Protein AF-A0A6L9KCG0-F1 (afdb_monomer)

Radius of gyration: 32.71 Å; Cα contacts (8 Å, |Δi|>4): 207; chains: 1; bounding box: 98×51×60 Å

Nearest PDB structures (foldseek):
  7qhm-assembly1_J  TM=7.622E-01  e=9.070E+00  Corynebacterium glutamicum ATCC 13032

Structure (mmCIF, N/CA/C/O backbone):
data_AF-A0A6L9KCG0-F1
#
_entry.id   AF-A0A6L9KCG0-F1
#
loop_
_atom_site.group_PDB
_atom_site.id
_atom_site.type_symbol
_atom_site.label_atom_id
_atom_site.label_alt_id
_atom_site.label_comp_id
_atom_site.label_asym_id
_atom_site.label_entity_id
_atom_site.label_seq_id
_atom_site.pdbx_PDB_ins_code
_atom_site.Cartn_x
_atom_site.Cartn_y
_atom_site.Cartn_z
_atom_site.occupancy
_atom_site.B_iso_or_equiv
_atom_site.auth_seq_id
_atom_site.auth_comp_id
_atom_site.auth_asym_id
_atom_site.auth_atom_id
_atom_site.pdbx_PDB_model_num
ATOM 1 N N . MET A 1 1 ? 29.564 -33.691 20.341 1.00 43.25 1 MET A N 1
ATOM 2 C CA . MET A 1 1 ? 30.674 -33.565 19.373 1.00 43.25 1 MET A CA 1
ATOM 3 C C . MET A 1 1 ? 30.082 -33.085 18.058 1.00 43.25 1 MET A C 1
ATOM 5 O O . MET A 1 1 ? 29.322 -33.832 17.463 1.00 43.25 1 MET A O 1
ATOM 9 N N . LYS A 1 2 ? 30.310 -31.827 17.649 1.00 44.31 2 LYS A N 1
ATOM 10 C CA . LYS A 1 2 ? 29.902 -31.380 16.304 1.00 44.31 2 LYS A CA 1
ATOM 11 C C . LYS A 1 2 ? 30.727 -32.178 15.296 1.00 44.31 2 LYS A C 1
ATOM 13 O O . LYS A 1 2 ? 31.951 -32.176 15.416 1.00 44.31 2 LYS A O 1
ATOM 18 N N . ASN A 1 3 ? 30.071 -32.884 14.376 1.00 49.41 3 ASN A N 1
ATOM 19 C CA . ASN A 1 3 ? 30.729 -33.729 13.384 1.00 49.41 3 ASN A CA 1
ATOM 20 C C . ASN A 1 3 ? 31.721 -32.881 12.581 1.00 49.41 3 ASN A C 1
ATOM 22 O O . ASN A 1 3 ? 31.331 -32.072 11.745 1.00 49.41 3 ASN A O 1
ATOM 26 N N . ILE A 1 4 ? 33.015 -33.057 12.855 1.00 55.38 4 ILE A N 1
ATOM 27 C CA . ILE A 1 4 ? 34.123 -32.357 12.184 1.00 55.38 4 ILE A CA 1
ATOM 28 C C . ILE A 1 4 ? 33.986 -32.486 10.658 1.00 55.38 4 ILE A C 1
ATOM 30 O O . ILE A 1 4 ? 34.236 -31.534 9.927 1.00 55.38 4 ILE A O 1
ATOM 34 N N . ILE A 1 5 ? 33.463 -33.627 10.204 1.00 54.56 5 ILE A N 1
ATOM 35 C CA . ILE A 1 5 ? 33.172 -33.950 8.806 1.00 54.56 5 ILE A CA 1
ATOM 36 C C . ILE A 1 5 ? 32.196 -32.944 8.170 1.00 54.56 5 ILE A C 1
ATOM 38 O O . ILE A 1 5 ? 32.442 -32.483 7.058 1.00 54.56 5 ILE A O 1
ATOM 42 N N . GLU A 1 6 ? 31.133 -32.539 8.871 1.00 48.44 6 GLU A N 1
ATOM 43 C CA . GLU A 1 6 ? 30.161 -31.564 8.353 1.00 48.44 6 GLU A CA 1
ATOM 44 C C . GLU A 1 6 ? 30.786 -30.172 8.225 1.00 48.44 6 GLU A C 1
ATOM 46 O O . GLU A 1 6 ? 30.569 -29.485 7.229 1.00 48.44 6 GLU A O 1
ATOM 51 N N . ALA A 1 7 ? 31.625 -29.766 9.183 1.00 52.25 7 ALA A N 1
ATOM 52 C CA . ALA A 1 7 ? 32.311 -28.477 9.131 1.00 52.25 7 ALA A CA 1
ATOM 53 C C . ALA A 1 7 ? 33.328 -28.413 7.978 1.00 52.25 7 ALA A C 1
ATOM 55 O O . ALA A 1 7 ? 33.396 -27.405 7.269 1.00 52.25 7 ALA A O 1
ATOM 56 N N . THR A 1 8 ? 34.083 -29.492 7.751 1.00 55.69 8 THR A N 1
ATOM 57 C CA . THR A 1 8 ? 35.038 -29.584 6.639 1.00 55.69 8 THR A CA 1
ATOM 58 C C . THR A 1 8 ? 34.323 -29.634 5.290 1.00 55.69 8 THR A C 1
ATOM 60 O O . THR A 1 8 ? 34.742 -28.951 4.354 1.00 55.69 8 THR A O 1
ATOM 63 N N . PHE A 1 9 ? 33.206 -30.363 5.193 1.00 59.50 9 PHE A N 1
ATOM 64 C CA . PHE A 1 9 ? 32.385 -30.417 3.983 1.00 59.50 9 PHE A CA 1
ATOM 65 C C . PHE A 1 9 ? 31.775 -29.050 3.647 1.00 59.50 9 PHE A C 1
ATOM 67 O O . PHE A 1 9 ? 31.906 -28.585 2.517 1.00 59.50 9 PHE A O 1
ATOM 74 N N . PHE A 1 10 ? 31.203 -28.346 4.629 1.00 56.16 10 PHE A N 1
ATOM 75 C CA . PHE A 1 10 ? 30.684 -26.987 4.434 1.00 56.16 10 PHE A CA 1
ATOM 76 C C . PHE A 1 10 ? 31.779 -25.986 4.054 1.00 56.16 10 PHE A C 1
ATOM 78 O O . PHE A 1 10 ? 31.545 -25.097 3.232 1.00 56.16 10 PHE A O 1
ATOM 85 N N . PHE A 1 11 ? 32.981 -26.119 4.620 1.00 65.88 11 PHE A N 1
ATOM 86 C CA . PHE A 1 11 ? 34.111 -25.275 4.246 1.00 65.88 11 PHE A CA 1
ATOM 87 C C . PHE A 1 11 ? 34.523 -25.513 2.791 1.00 65.88 11 PHE A C 1
ATOM 89 O O . PHE A 1 11 ? 34.616 -24.553 2.028 1.00 65.88 11 PHE A O 1
ATOM 96 N N . LEU A 1 12 ? 34.710 -26.771 2.386 1.00 56.34 12 LEU A N 1
ATOM 97 C CA . LEU A 1 12 ? 35.081 -27.128 1.016 1.00 56.34 12 LEU A CA 1
ATOM 98 C C . LEU A 1 12 ? 34.003 -26.719 0.014 1.00 56.34 12 LEU A C 1
ATOM 100 O O . LEU A 1 12 ? 34.322 -26.079 -0.984 1.00 56.34 12 LEU A O 1
ATOM 104 N N . HIS A 1 13 ? 32.734 -26.999 0.307 1.00 54.22 13 HIS A N 1
ATOM 105 C CA . HIS A 1 13 ? 31.613 -26.611 -0.543 1.00 54.22 13 HIS A CA 1
ATOM 106 C C . HIS A 1 13 ? 31.556 -25.090 -0.742 1.00 54.22 13 HIS A C 1
ATOM 108 O O . HIS A 1 13 ? 31.443 -24.617 -1.868 1.00 54.22 13 HIS A O 1
ATOM 114 N N . ARG A 1 14 ? 31.780 -24.309 0.322 1.00 56.00 14 ARG A N 1
ATOM 115 C CA . ARG A 1 14 ? 31.854 -22.843 0.251 1.00 56.00 14 ARG A CA 1
ATOM 116 C C . ARG A 1 14 ? 33.054 -22.338 -0.558 1.00 56.00 14 ARG A C 1
ATOM 118 O O . ARG A 1 14 ? 32.949 -21.297 -1.208 1.00 56.00 14 ARG A O 1
ATOM 125 N N . GLN A 1 15 ? 34.200 -23.021 -0.513 1.00 63.44 15 GLN A N 1
ATOM 126 C CA . GLN A 1 15 ? 35.344 -22.664 -1.361 1.00 63.44 15 GLN A CA 1
ATOM 127 C C . GLN A 1 15 ? 35.085 -23.025 -2.827 1.00 63.44 15 GLN A C 1
ATOM 129 O O . GLN A 1 15 ? 35.396 -22.223 -3.706 1.00 63.44 15 GLN A O 1
ATOM 134 N N . PHE A 1 16 ? 34.440 -24.164 -3.092 1.00 54.44 16 PHE A N 1
ATOM 135 C CA . PHE A 1 16 ? 34.013 -24.554 -4.434 1.00 54.44 16 PHE A CA 1
ATOM 136 C C . PHE A 1 16 ? 32.958 -23.607 -5.000 1.00 54.44 16 PHE A C 1
ATOM 138 O O . PHE A 1 16 ? 33.105 -23.192 -6.139 1.00 54.44 16 PHE A O 1
ATOM 145 N N . GLU A 1 17 ? 31.959 -23.172 -4.230 1.00 51.12 17 GLU A N 1
ATOM 146 C CA . GLU A 1 17 ? 30.996 -22.153 -4.672 1.00 51.12 17 GLU A CA 1
ATOM 147 C C . GLU A 1 17 ? 31.666 -20.807 -4.960 1.00 51.12 17 GLU A C 1
ATOM 149 O O . GLU A 1 17 ? 31.348 -20.156 -5.956 1.00 51.12 17 GLU A O 1
ATOM 154 N N . LYS A 1 18 ? 32.633 -20.387 -4.134 1.00 54.53 18 LYS A N 1
ATOM 155 C CA . LYS A 1 18 ? 33.412 -19.168 -4.394 1.00 54.53 18 LYS A CA 1
ATOM 156 C C . LYS A 1 18 ? 34.201 -19.275 -5.692 1.00 54.53 18 LYS A C 1
ATOM 158 O O . LYS A 1 18 ? 34.124 -18.357 -6.506 1.00 54.53 18 LYS A O 1
ATOM 163 N N . LEU A 1 19 ? 34.907 -20.384 -5.903 1.00 54.19 19 LEU A N 1
ATOM 164 C CA . LEU A 1 19 ? 35.629 -20.644 -7.147 1.00 54.19 19 LEU A CA 1
ATOM 165 C C . LEU A 1 19 ? 34.656 -20.684 -8.325 1.00 54.19 19 LEU A C 1
ATOM 167 O O . LEU A 1 19 ? 34.842 -19.957 -9.296 1.00 54.19 19 LEU A O 1
ATOM 171 N N . ASN A 1 20 ? 33.559 -21.427 -8.210 1.00 46.97 20 ASN A N 1
ATOM 172 C CA . ASN A 1 20 ? 32.568 -21.563 -9.268 1.00 46.97 20 ASN A CA 1
ATOM 173 C C . ASN A 1 20 ? 31.905 -20.216 -9.601 1.00 46.97 20 ASN A C 1
ATOM 175 O O . ASN A 1 20 ? 31.677 -19.934 -10.768 1.00 46.97 20 ASN A O 1
ATOM 179 N N . SER A 1 21 ? 31.686 -19.319 -8.632 1.00 51.53 21 SER A N 1
ATOM 180 C CA . SER A 1 21 ? 31.184 -17.953 -8.876 1.00 51.53 21 SER A CA 1
ATOM 181 C C . SER A 1 21 ? 32.180 -17.055 -9.626 1.00 51.53 21 SER A C 1
ATOM 183 O O . SER A 1 21 ? 31.782 -16.170 -10.386 1.00 51.53 21 SER A O 1
ATOM 185 N N . ILE A 1 22 ? 33.483 -17.297 -9.451 1.00 52.69 22 ILE A N 1
ATOM 186 C CA . ILE A 1 22 ? 34.543 -16.634 -10.216 1.00 52.69 22 ILE A CA 1
ATOM 187 C C . ILE A 1 22 ? 34.562 -17.204 -11.639 1.00 52.69 22 ILE A C 1
ATOM 189 O O . ILE A 1 22 ? 34.586 -16.419 -12.586 1.00 52.69 22 ILE A O 1
ATOM 193 N N . PHE A 1 23 ? 34.448 -18.533 -11.784 1.00 51.06 23 PHE A N 1
ATOM 194 C CA . PHE A 1 23 ? 34.470 -19.234 -13.073 1.00 51.06 23 PHE A CA 1
ATOM 195 C C . PHE A 1 23 ? 33.199 -19.061 -13.927 1.00 51.06 23 PHE A C 1
ATOM 197 O O . PHE A 1 23 ? 33.272 -19.073 -15.151 1.00 51.06 23 PHE A O 1
ATOM 204 N N . THR A 1 24 ? 32.033 -18.864 -13.313 1.00 46.88 24 THR A N 1
ATOM 205 C CA . THR A 1 24 ? 30.743 -18.694 -14.017 1.00 46.88 24 THR A CA 1
ATOM 206 C C . THR A 1 24 ? 30.399 -17.236 -14.310 1.00 46.88 24 THR A C 1
ATOM 208 O O . THR A 1 24 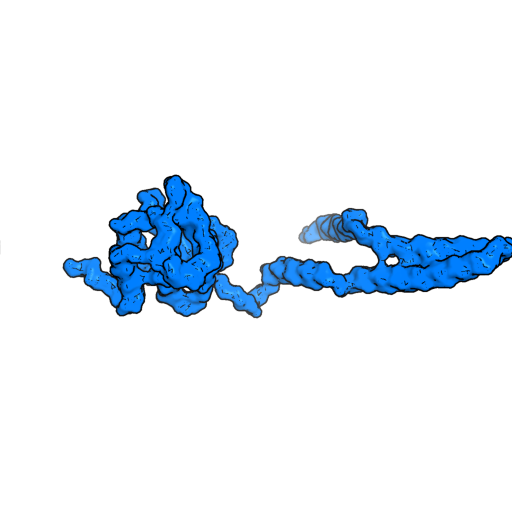? 29.539 -16.948 -15.143 1.00 46.88 24 THR A O 1
ATOM 211 N N . SER A 1 25 ? 31.072 -16.282 -13.663 1.00 49.47 25 SER A N 1
ATOM 212 C CA . SER A 1 25 ? 30.895 -14.867 -13.976 1.00 49.47 25 SER A CA 1
ATOM 213 C C . SER A 1 25 ? 31.736 -14.478 -15.196 1.00 49.47 25 SER A C 1
ATOM 215 O O . SER A 1 25 ? 32.867 -14.932 -15.350 1.00 49.47 25 SER A O 1
ATOM 217 N N . LYS A 1 26 ? 31.234 -13.564 -16.038 1.00 54.06 26 LYS A N 1
ATOM 218 C CA . LYS A 1 26 ? 31.944 -12.944 -17.185 1.00 54.06 26 LYS A CA 1
ATOM 219 C C . LYS A 1 26 ? 33.230 -12.163 -16.799 1.00 54.06 26 LYS A C 1
ATOM 221 O O . LYS A 1 26 ? 33.631 -11.249 -17.511 1.00 54.06 26 LYS A O 1
ATOM 226 N N . LYS A 1 27 ? 33.852 -12.461 -15.652 1.00 55.31 27 LYS A N 1
ATOM 227 C CA . LYS A 1 27 ? 34.987 -11.766 -15.028 1.00 55.31 27 LYS A CA 1
ATOM 228 C C . LYS A 1 27 ? 36.337 -12.441 -15.276 1.00 55.31 27 LYS A C 1
ATOM 230 O O . LYS A 1 27 ? 37.347 -11.754 -15.184 1.00 55.31 27 LYS A O 1
ATOM 235 N N . ILE A 1 28 ? 36.369 -13.732 -15.631 1.00 60.56 28 ILE A N 1
ATOM 236 C CA . ILE A 1 28 ? 37.608 -14.406 -16.068 1.00 60.56 28 ILE A CA 1
ATOM 237 C C . ILE A 1 28 ? 38.295 -13.653 -17.213 1.00 60.56 28 ILE A C 1
ATOM 239 O O . ILE A 1 28 ? 39.500 -13.433 -17.096 1.00 60.56 28 ILE A O 1
ATOM 243 N N . PRO A 1 29 ? 37.583 -13.194 -18.271 1.00 59.22 29 PRO A N 1
ATOM 244 C CA . PRO A 1 29 ? 38.219 -12.443 -19.342 1.00 59.22 29 PRO A CA 1
ATOM 245 C C . PRO A 1 29 ? 38.970 -11.240 -18.780 1.00 59.22 29 PRO A C 1
ATOM 247 O O . PRO A 1 29 ? 40.139 -11.089 -19.082 1.00 59.22 29 PRO A O 1
ATOM 250 N N . LEU A 1 30 ? 38.359 -10.463 -17.877 1.00 58.38 30 LEU A N 1
ATOM 251 C CA . LEU A 1 30 ? 38.928 -9.245 -17.280 1.00 58.38 30 LEU A CA 1
ATOM 252 C C . LEU A 1 30 ? 40.153 -9.486 -16.385 1.00 58.38 30 LEU A C 1
ATOM 254 O O . LEU A 1 30 ? 41.025 -8.627 -16.313 1.00 58.38 30 LEU A O 1
ATOM 258 N N . ILE A 1 31 ? 40.234 -10.642 -15.722 1.00 60.97 31 ILE A N 1
ATOM 259 C CA . ILE A 1 31 ? 41.385 -11.014 -14.881 1.00 60.97 31 ILE A CA 1
ATOM 260 C C . ILE A 1 31 ? 42.535 -11.555 -15.742 1.00 60.97 31 ILE A C 1
ATOM 262 O O . ILE A 1 31 ? 43.698 -11.309 -15.438 1.00 60.97 31 ILE A O 1
ATOM 266 N N . VAL A 1 32 ? 42.214 -12.260 -16.831 1.00 66.94 32 VAL A N 1
ATOM 267 C CA . VAL A 1 32 ? 43.192 -12.858 -17.757 1.00 66.94 32 VAL A CA 1
ATOM 268 C C . VAL A 1 32 ? 43.613 -11.877 -18.865 1.00 66.94 32 VAL A C 1
ATOM 270 O O . VAL A 1 32 ? 44.654 -12.061 -19.486 1.00 66.94 32 VAL A O 1
ATOM 273 N N . THR A 1 33 ? 42.865 -10.787 -19.081 1.00 68.50 33 THR A N 1
ATOM 274 C CA . THR A 1 33 ? 43.139 -9.764 -20.114 1.00 68.50 33 THR A CA 1
ATOM 275 C C . THR A 1 33 ? 44.577 -9.230 -20.074 1.00 68.50 33 THR A C 1
ATOM 277 O O . THR A 1 33 ? 45.152 -9.076 -21.149 1.00 68.50 33 THR A O 1
ATOM 280 N N . PRO A 1 34 ? 45.208 -8.983 -18.904 1.00 68.31 34 PRO A N 1
ATOM 281 C CA . PRO A 1 34 ? 46.588 -8.502 -18.855 1.00 68.31 34 PRO A CA 1
ATOM 282 C C . PRO A 1 34 ? 47.635 -9.551 -19.266 1.00 68.31 34 PRO A C 1
ATOM 284 O O . PRO A 1 34 ? 48.740 -9.171 -19.644 1.00 68.31 34 PRO A O 1
ATOM 287 N N . LEU A 1 35 ? 47.316 -10.854 -19.234 1.00 75.56 35 LEU A N 1
ATOM 288 C CA . LEU A 1 35 ? 48.265 -11.902 -19.636 1.00 75.56 35 LEU A CA 1
ATOM 289 C C . LEU A 1 35 ? 48.551 -11.874 -21.138 1.00 75.56 35 LEU A C 1
ATOM 291 O O . LEU A 1 35 ? 49.666 -12.168 -21.554 1.00 75.56 35 LEU A O 1
ATOM 295 N N . LEU A 1 36 ? 47.573 -11.494 -21.958 1.00 75.50 36 LEU A N 1
ATOM 296 C CA . LEU A 1 36 ? 47.717 -11.496 -23.410 1.00 75.50 36 LEU A CA 1
ATOM 297 C C . LEU A 1 36 ? 48.782 -10.494 -23.909 1.00 75.50 36 LEU A C 1
ATOM 299 O O . LEU A 1 36 ? 49.735 -10.935 -24.552 1.00 75.50 36 LEU A O 1
ATOM 303 N N . PRO A 1 37 ? 48.736 -9.188 -23.568 1.00 76.06 37 PRO A N 1
ATOM 304 C CA . PRO A 1 37 ? 49.809 -8.262 -23.931 1.00 76.06 37 PRO A CA 1
ATOM 305 C C . PRO A 1 37 ? 51.143 -8.627 -23.263 1.00 76.06 37 PRO A C 1
ATOM 307 O O . PRO A 1 37 ? 52.187 -8.437 -23.879 1.00 76.06 37 PRO A O 1
ATOM 310 N N . PHE A 1 38 ? 51.134 -9.240 -22.075 1.00 77.62 38 PHE A N 1
ATOM 311 C CA . PHE A 1 38 ? 52.355 -9.729 -21.431 1.00 77.62 38 PHE A CA 1
ATOM 312 C C . PHE A 1 38 ? 53.033 -10.850 -22.239 1.00 77.62 38 PHE A C 1
ATOM 314 O O . PHE A 1 38 ? 54.245 -10.814 -22.452 1.00 77.62 38 PHE A O 1
ATOM 321 N N . THR A 1 39 ? 52.264 -11.808 -22.773 1.00 79.69 39 THR A N 1
ATOM 322 C CA . THR A 1 39 ? 52.817 -12.838 -23.673 1.00 79.69 39 THR A CA 1
ATOM 323 C C . THR A 1 39 ? 53.368 -12.248 -24.972 1.00 79.69 39 THR A C 1
ATOM 325 O O . THR A 1 39 ? 54.415 -12.690 -25.444 1.00 79.69 39 THR A O 1
ATOM 328 N N . VAL A 1 40 ? 52.728 -11.203 -25.511 1.00 80.69 40 VAL A N 1
ATOM 329 C CA . VAL A 1 40 ? 53.211 -10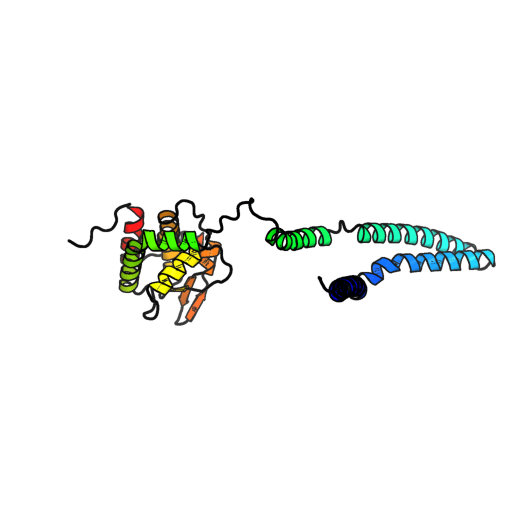.477 -26.698 1.00 80.69 40 VAL A CA 1
ATOM 330 C C . VAL A 1 40 ? 54.532 -9.757 -26.414 1.00 80.69 40 VAL A C 1
ATOM 332 O O . VAL A 1 40 ? 55.418 -9.774 -27.262 1.00 80.69 40 VAL A O 1
ATOM 335 N N . VAL A 1 41 ? 54.716 -9.192 -25.215 1.00 81.44 41 VAL A N 1
ATOM 336 C CA . VAL A 1 41 ? 55.995 -8.590 -24.795 1.00 81.44 41 VAL A CA 1
ATOM 337 C C . VAL A 1 41 ? 57.108 -9.637 -24.739 1.00 81.44 41 VAL A C 1
ATOM 339 O O . VAL A 1 41 ? 58.189 -9.390 -25.266 1.00 81.44 41 VAL A O 1
ATOM 342 N N . ILE A 1 42 ? 56.853 -10.817 -24.163 1.00 82.88 42 ILE A N 1
ATOM 343 C CA . ILE A 1 42 ? 57.851 -11.900 -24.081 1.00 82.88 42 ILE A CA 1
ATOM 344 C C . ILE A 1 42 ? 58.272 -12.361 -25.481 1.00 82.88 42 ILE A C 1
ATOM 346 O O . ILE A 1 42 ? 59.465 -12.432 -25.775 1.00 82.88 42 ILE A O 1
ATOM 350 N N . ILE A 1 43 ? 57.305 -12.633 -26.362 1.00 81.94 43 ILE A N 1
ATOM 351 C CA . ILE A 1 43 ? 57.583 -13.059 -27.742 1.00 81.94 43 ILE A CA 1
ATOM 352 C C . ILE A 1 43 ? 58.303 -11.945 -28.512 1.00 81.94 43 ILE A C 1
ATOM 354 O O . ILE A 1 43 ? 59.261 -12.223 -29.229 1.00 81.94 43 ILE A O 1
ATOM 358 N N . GLY A 1 44 ? 57.895 -10.687 -28.324 1.00 77.31 44 GLY A N 1
ATOM 359 C CA . GLY A 1 44 ? 58.523 -9.523 -28.943 1.00 77.31 44 GLY A CA 1
ATOM 360 C C . GLY A 1 44 ? 59.988 -9.360 -28.542 1.00 77.31 44 GLY A C 1
ATOM 361 O O . GLY A 1 44 ? 60.825 -9.142 -29.411 1.00 77.31 44 GLY A O 1
ATOM 362 N N . ILE A 1 45 ? 60.326 -9.546 -27.261 1.00 80.94 45 ILE A N 1
ATOM 363 C CA . ILE A 1 45 ? 61.714 -9.502 -26.768 1.00 80.94 45 ILE A CA 1
ATOM 364 C C . ILE A 1 45 ? 62.557 -10.630 -27.387 1.00 80.94 45 ILE A C 1
ATOM 366 O O . ILE A 1 45 ? 63.675 -10.372 -27.830 1.00 80.94 45 ILE A O 1
ATOM 370 N N . ILE A 1 46 ? 62.015 -11.850 -27.484 1.00 82.19 46 ILE A N 1
ATOM 371 C CA . ILE A 1 46 ? 62.697 -13.003 -28.105 1.00 82.19 46 ILE A CA 1
ATOM 372 C C . ILE A 1 46 ? 62.923 -12.776 -29.612 1.00 82.19 46 ILE A C 1
ATOM 374 O O . ILE A 1 46 ? 63.971 -13.117 -30.161 1.00 82.19 46 ILE A O 1
ATOM 378 N N . GLN A 1 47 ? 61.956 -12.183 -30.313 1.00 77.44 47 GLN A N 1
ATOM 379 C CA . GLN A 1 47 ? 62.111 -11.854 -31.733 1.00 77.44 47 GLN A CA 1
ATOM 380 C C . GLN A 1 47 ? 63.119 -10.719 -31.958 1.00 77.44 47 GLN A C 1
ATOM 382 O O . GLN A 1 47 ? 63.858 -10.744 -32.944 1.00 77.44 47 GLN A O 1
ATOM 387 N N . LEU A 1 48 ? 63.197 -9.767 -31.023 1.00 77.69 48 LEU A N 1
ATOM 388 C CA . LEU A 1 48 ? 64.171 -8.677 -31.042 1.00 77.69 48 LEU A CA 1
ATOM 389 C C . LEU A 1 48 ? 65.598 -9.187 -30.816 1.00 77.69 48 LEU A C 1
ATOM 391 O O . LEU A 1 48 ? 66.508 -8.760 -31.525 1.00 77.69 48 LEU A O 1
ATOM 395 N N . SER A 1 49 ? 65.790 -10.146 -29.899 1.00 79.06 49 SER A N 1
ATOM 396 C CA . SER A 1 49 ? 67.095 -10.790 -29.681 1.00 79.06 49 SER A CA 1
ATOM 397 C C . SER A 1 49 ? 67.563 -11.609 -30.885 1.00 79.06 49 SER A C 1
ATOM 399 O O . SER A 1 49 ? 68.762 -11.754 -31.092 1.00 79.06 49 SER A O 1
ATOM 401 N N . ASN A 1 50 ? 66.628 -12.090 -31.710 1.00 81.94 50 ASN A N 1
ATOM 402 C CA . ASN A 1 50 ? 66.924 -12.816 -32.947 1.00 81.94 50 ASN A CA 1
ATOM 403 C C . ASN A 1 50 ? 67.105 -11.891 -34.170 1.00 81.94 50 ASN A C 1
ATOM 405 O O . ASN A 1 50 ? 67.252 -12.383 -35.286 1.00 81.94 50 ASN A O 1
ATOM 409 N N . GLY A 1 51 ? 67.079 -10.563 -33.990 1.00 72.44 51 GLY A N 1
ATOM 410 C CA . GLY A 1 51 ? 67.350 -9.581 -35.050 1.00 72.44 51 GLY A CA 1
ATOM 411 C C . GLY A 1 51 ? 66.238 -9.414 -36.094 1.00 72.44 51 GLY A C 1
ATOM 412 O O . GLY A 1 51 ? 66.444 -8.762 -37.117 1.00 72.44 51 GLY A O 1
ATOM 413 N N . VAL A 1 52 ? 65.050 -9.974 -35.856 1.00 71.50 52 VAL A N 1
ATOM 414 C CA . VAL A 1 52 ? 63.925 -9.950 -36.801 1.00 71.50 52 VAL A CA 1
ATOM 415 C C . VAL A 1 52 ? 63.121 -8.658 -36.622 1.00 71.50 52 VAL A C 1
ATOM 417 O O . VAL A 1 52 ? 62.694 -8.356 -35.510 1.00 71.50 52 VAL A O 1
ATOM 420 N N . TYR A 1 53 ? 62.904 -7.898 -37.707 1.00 70.62 53 TYR A N 1
ATOM 421 C CA . TYR A 1 53 ? 62.076 -6.675 -37.756 1.00 70.62 53 TYR A CA 1
ATOM 422 C C . TYR A 1 53 ? 62.243 -5.750 -36.534 1.00 70.62 53 TYR A C 1
ATOM 424 O O . TYR A 1 53 ? 61.272 -5.365 -35.880 1.00 70.62 53 TYR A O 1
ATOM 432 N N . THR A 1 54 ? 63.492 -5.395 -36.226 1.00 74.69 54 THR A N 1
ATOM 433 C CA . THR A 1 54 ? 63.909 -4.704 -34.991 1.00 74.69 54 THR A CA 1
ATOM 434 C C . THR A 1 54 ? 63.089 -3.457 -34.665 1.00 74.69 54 THR A C 1
ATOM 436 O O . THR A 1 54 ? 62.666 -3.287 -33.522 1.00 74.69 54 THR A O 1
ATOM 439 N N . LEU A 1 55 ? 62.805 -2.608 -35.654 1.00 75.12 55 LEU A N 1
ATOM 440 C CA . LEU A 1 55 ? 62.066 -1.356 -35.452 1.00 75.12 55 LEU A CA 1
ATOM 441 C C . LEU A 1 55 ? 60.579 -1.608 -35.137 1.00 75.12 55 LEU A C 1
ATOM 443 O O . LEU A 1 55 ? 60.024 -1.012 -34.217 1.00 75.12 55 LEU A O 1
ATOM 447 N N . PHE A 1 56 ? 59.953 -2.556 -35.835 1.00 77.19 56 PHE A N 1
ATOM 448 C CA . PHE A 1 56 ? 58.558 -2.950 -35.616 1.00 77.19 56 PHE A CA 1
ATOM 449 C C . PHE A 1 56 ? 58.367 -3.658 -34.267 1.00 77.19 56 PHE A C 1
ATOM 451 O O . PHE A 1 56 ? 57.485 -3.293 -33.488 1.00 77.19 56 PHE A O 1
ATOM 458 N N . ASN A 1 57 ? 59.247 -4.607 -33.944 1.00 75.06 57 ASN A N 1
ATOM 459 C CA . ASN A 1 57 ? 59.194 -5.345 -32.684 1.00 75.06 57 ASN A CA 1
ATOM 460 C C . ASN A 1 57 ? 59.507 -4.450 -31.475 1.00 75.06 57 ASN A C 1
ATOM 462 O O . ASN A 1 57 ? 58.898 -4.628 -30.422 1.00 75.06 57 ASN A O 1
ATOM 466 N N . SER A 1 58 ? 60.354 -3.423 -31.633 1.00 75.62 58 SER A N 1
ATOM 467 C CA . SER A 1 58 ? 60.578 -2.408 -30.591 1.00 75.62 58 SER A CA 1
ATOM 468 C C . SER A 1 58 ? 59.292 -1.649 -30.249 1.00 75.62 58 SER A C 1
ATOM 470 O O . SER A 1 58 ? 58.959 -1.485 -29.075 1.00 75.62 58 SER A O 1
ATOM 472 N N . ILE A 1 59 ? 58.532 -1.225 -31.266 1.00 80.31 59 ILE A N 1
ATOM 473 C CA . ILE A 1 59 ? 57.257 -0.512 -31.082 1.00 80.31 59 ILE A CA 1
ATOM 474 C C . ILE A 1 59 ? 56.223 -1.421 -30.401 1.00 80.31 59 ILE A C 1
ATOM 476 O O . ILE A 1 59 ? 55.542 -0.990 -29.468 1.00 80.31 59 ILE A O 1
ATOM 480 N N . ILE A 1 60 ? 56.133 -2.688 -30.819 1.00 78.75 60 ILE A N 1
ATOM 481 C CA . ILE A 1 60 ? 55.216 -3.671 -30.224 1.00 78.75 60 ILE A CA 1
ATOM 482 C C . ILE A 1 60 ? 55.540 -3.927 -28.753 1.00 78.75 60 ILE A C 1
ATOM 484 O O . ILE A 1 60 ? 54.621 -3.982 -27.937 1.00 78.75 60 ILE A O 1
ATOM 488 N N . VAL A 1 61 ? 56.818 -4.053 -28.393 1.00 80.06 61 VAL A N 1
ATOM 489 C CA . VAL A 1 61 ? 57.233 -4.261 -26.998 1.00 80.06 61 VAL A CA 1
ATOM 490 C C . VAL A 1 61 ? 56.827 -3.068 -26.130 1.00 80.06 61 VAL A C 1
ATOM 492 O O . VAL A 1 61 ? 56.235 -3.266 -25.069 1.00 80.06 61 VAL A O 1
ATOM 495 N N . VAL A 1 62 ? 57.055 -1.834 -26.591 1.00 80.25 62 VAL A N 1
ATOM 496 C CA . VAL A 1 62 ? 56.657 -0.620 -25.853 1.00 80.25 62 VAL A CA 1
ATOM 497 C C . VAL A 1 62 ? 55.137 -0.555 -25.666 1.00 80.25 62 VAL A C 1
ATOM 499 O O . VAL A 1 62 ? 54.660 -0.344 -24.549 1.00 80.25 62 VAL A O 1
ATOM 502 N N . LEU A 1 63 ? 54.363 -0.798 -26.728 1.00 78.75 63 LEU A N 1
ATOM 503 C CA . LEU A 1 63 ? 52.899 -0.832 -26.653 1.00 78.75 63 LEU A CA 1
ATOM 504 C C . LEU A 1 63 ? 52.397 -1.952 -25.737 1.00 78.75 63 LEU A C 1
ATOM 506 O O . LEU A 1 63 ? 51.482 -1.738 -24.942 1.00 78.75 63 LEU A O 1
ATOM 510 N N . GLY A 1 64 ? 53.015 -3.130 -25.811 1.00 76.81 64 GLY A N 1
ATOM 511 C CA . GLY A 1 64 ? 52.696 -4.273 -24.968 1.00 76.81 64 GLY A CA 1
ATOM 512 C C . GLY A 1 64 ? 52.932 -3.987 -23.487 1.00 76.81 64 GLY A C 1
ATOM 513 O O . GLY A 1 64 ? 52.080 -4.324 -22.666 1.00 76.81 64 GLY A O 1
ATOM 514 N N . ILE A 1 65 ? 54.024 -3.302 -23.131 1.00 79.19 65 ILE A N 1
ATOM 515 C CA . ILE A 1 65 ? 54.313 -2.889 -21.747 1.00 79.19 65 ILE A CA 1
ATOM 516 C C . ILE A 1 65 ? 53.252 -1.901 -21.242 1.00 79.19 65 ILE A C 1
ATOM 518 O O . ILE A 1 65 ? 52.693 -2.103 -20.162 1.00 79.19 65 ILE A O 1
ATOM 522 N N . ILE A 1 66 ? 52.924 -0.873 -22.034 1.00 80.88 66 ILE A N 1
ATOM 523 C CA . ILE A 1 66 ? 51.915 0.141 -21.675 1.00 80.88 66 ILE A CA 1
ATOM 524 C C . ILE A 1 66 ? 50.541 -0.508 -21.475 1.00 80.88 66 ILE A C 1
ATOM 526 O O . ILE A 1 66 ? 49.874 -0.265 -20.466 1.00 80.88 66 ILE A O 1
ATOM 530 N N . LEU A 1 67 ? 50.125 -1.367 -22.407 1.00 74.75 67 LEU A N 1
ATOM 531 C CA . LEU A 1 67 ? 48.847 -2.072 -22.333 1.00 74.75 67 LEU A CA 1
ATOM 532 C C . LEU A 1 67 ? 48.809 -3.047 -21.156 1.00 74.75 67 LEU A C 1
ATOM 534 O O . LEU A 1 67 ? 47.808 -3.090 -20.443 1.00 74.75 67 LEU A O 1
ATOM 538 N N . THR A 1 68 ? 49.898 -3.775 -20.898 1.00 80.25 68 THR A N 1
ATOM 539 C CA . THR A 1 68 ? 50.006 -4.666 -19.734 1.00 80.25 68 THR A CA 1
ATOM 540 C C . THR A 1 68 ? 49.849 -3.882 -18.436 1.00 80.25 68 THR A C 1
ATOM 542 O O . THR A 1 68 ? 49.102 -4.315 -17.560 1.00 80.25 68 THR A O 1
ATOM 545 N N . PHE A 1 69 ? 50.484 -2.712 -18.313 1.00 77.62 69 PHE A N 1
ATOM 546 C CA . PHE A 1 69 ? 50.352 -1.852 -17.138 1.00 77.62 69 PHE A CA 1
ATOM 547 C C . PHE A 1 69 ? 48.917 -1.332 -16.966 1.00 77.62 69 PHE A C 1
ATOM 549 O O . PHE A 1 69 ? 48.318 -1.535 -15.912 1.00 77.62 69 PHE A O 1
ATOM 556 N N . LEU A 1 70 ? 48.322 -0.736 -18.004 1.00 74.56 70 LEU A N 1
ATOM 557 C CA . LEU A 1 70 ? 46.959 -0.187 -17.953 1.00 74.56 70 LEU A CA 1
ATOM 558 C C . LEU A 1 70 ? 45.905 -1.251 -17.624 1.00 74.56 70 LEU A C 1
ATOM 560 O O . LEU A 1 70 ? 45.001 -1.018 -16.814 1.00 74.56 70 LEU A O 1
ATOM 564 N N . LEU A 1 71 ? 46.032 -2.431 -18.232 1.00 75.44 71 LEU A N 1
ATOM 565 C CA . LEU A 1 71 ? 45.117 -3.547 -18.013 1.00 75.44 71 LEU A CA 1
ATOM 566 C C . LEU A 1 71 ? 45.343 -4.199 -16.651 1.00 75.44 71 LEU A C 1
ATOM 568 O O . LEU A 1 71 ? 44.365 -4.548 -15.998 1.00 75.44 71 LEU A O 1
ATOM 572 N N . SER A 1 72 ? 46.587 -4.300 -16.178 1.00 74.62 72 SER A N 1
ATOM 573 C CA . SER A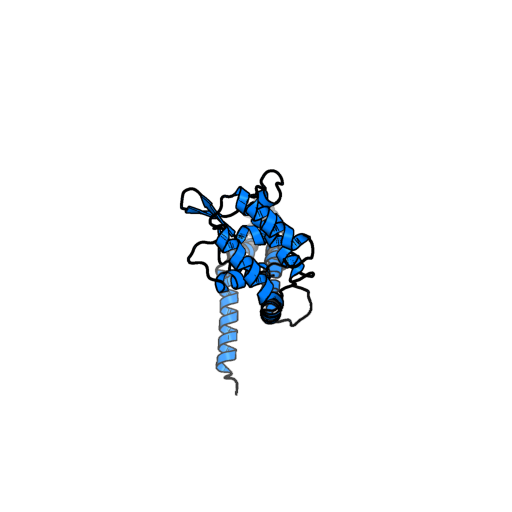 1 72 ? 46.886 -4.791 -14.824 1.00 74.62 72 SER A CA 1
ATOM 574 C C . SER A 1 72 ? 46.360 -3.844 -13.752 1.00 74.62 72 SER A C 1
ATOM 576 O O . SER A 1 72 ? 45.766 -4.299 -12.780 1.00 74.62 72 SER A O 1
ATOM 578 N N . VAL A 1 73 ? 46.502 -2.530 -13.942 1.00 69.25 73 VAL A N 1
ATOM 579 C CA . VAL A 1 73 ? 45.933 -1.509 -13.051 1.00 69.25 73 VAL A CA 1
ATOM 580 C C . VAL A 1 73 ? 44.407 -1.606 -13.046 1.00 69.25 73 VAL A C 1
ATOM 582 O O . VAL A 1 73 ? 43.794 -1.645 -11.981 1.00 69.25 73 VAL A O 1
ATOM 585 N N . SER A 1 74 ? 43.783 -1.735 -14.217 1.00 64.00 74 SER A N 1
ATOM 586 C CA . SER A 1 74 ? 42.329 -1.902 -14.336 1.00 64.00 74 SER A CA 1
ATOM 587 C C . SER A 1 74 ? 41.831 -3.201 -13.693 1.00 64.00 74 SER A C 1
ATOM 589 O O . SER A 1 74 ? 40.846 -3.187 -12.955 1.00 64.00 74 SER A O 1
ATOM 591 N N . ALA A 1 75 ? 42.538 -4.313 -13.902 1.00 68.62 75 ALA A N 1
ATOM 592 C CA . ALA A 1 75 ? 42.254 -5.596 -13.268 1.00 68.62 75 ALA A CA 1
ATOM 593 C C . ALA A 1 75 ? 42.457 -5.531 -11.746 1.00 68.62 75 ALA A C 1
ATOM 595 O O . ALA A 1 75 ? 41.654 -6.088 -11.002 1.00 68.62 75 ALA A O 1
ATOM 596 N N . PHE A 1 76 ? 43.465 -4.798 -11.268 1.00 66.75 76 PHE A N 1
ATOM 597 C CA . PHE A 1 76 ? 43.716 -4.568 -9.846 1.00 66.75 76 PHE A CA 1
ATOM 598 C C . PHE A 1 76 ? 42.614 -3.724 -9.194 1.00 66.75 76 PHE A C 1
ATOM 600 O O . PHE A 1 76 ? 42.098 -4.106 -8.145 1.00 66.75 76 PHE A O 1
ATOM 607 N N . TYR A 1 77 ? 42.185 -2.621 -9.818 1.00 60.31 77 TYR A N 1
ATOM 608 C CA . TYR A 1 77 ? 41.052 -1.818 -9.339 1.00 60.31 77 TYR A CA 1
ATOM 609 C C . TYR A 1 77 ? 39.732 -2.601 -9.372 1.00 60.31 77 TYR A C 1
ATOM 611 O O . TYR A 1 77 ? 38.916 -2.479 -8.455 1.00 60.31 77 TYR A O 1
ATOM 619 N N . PHE A 1 78 ? 39.544 -3.456 -10.379 1.00 60.91 78 PHE A N 1
ATOM 620 C CA . PHE A 1 78 ? 38.413 -4.376 -10.456 1.00 60.91 78 PHE A CA 1
ATOM 621 C C . PHE A 1 78 ? 38.453 -5.437 -9.341 1.00 60.91 78 PHE A C 1
ATOM 623 O O . PHE A 1 78 ? 37.438 -5.683 -8.688 1.00 60.91 78 PHE A O 1
ATOM 630 N N . TYR A 1 79 ? 39.626 -6.019 -9.069 1.00 60.34 79 TYR A N 1
ATOM 631 C CA . TYR A 1 79 ? 39.851 -7.022 -8.022 1.00 60.34 79 TYR A CA 1
ATOM 632 C C . TYR A 1 79 ? 39.719 -6.446 -6.604 1.00 60.34 79 TYR A C 1
ATOM 634 O O . TYR A 1 79 ? 39.129 -7.082 -5.732 1.00 60.34 79 TYR A O 1
ATOM 642 N N . LYS A 1 80 ? 40.192 -5.210 -6.379 1.00 55.00 80 LYS A N 1
ATOM 643 C CA . LYS A 1 80 ? 40.062 -4.473 -5.107 1.00 55.00 80 LYS A CA 1
ATOM 644 C C . LYS A 1 80 ? 38.606 -4.128 -4.759 1.00 55.00 80 LYS A C 1
ATOM 646 O O . LYS A 1 80 ? 38.310 -3.799 -3.615 1.00 55.00 80 LYS A O 1
ATOM 651 N N . ASN A 1 81 ? 37.687 -4.293 -5.710 1.00 50.91 81 ASN A N 1
ATOM 652 C CA . ASN A 1 81 ? 36.248 -4.337 -5.483 1.00 50.91 81 ASN A CA 1
ATOM 653 C C . ASN A 1 81 ? 35.667 -3.083 -4.799 1.00 50.91 81 ASN A C 1
ATOM 655 O O . ASN A 1 81 ? 34.771 -3.192 -3.966 1.00 50.91 81 ASN A O 1
ATOM 659 N N . ASP A 1 82 ? 36.109 -1.898 -5.226 1.00 50.12 82 ASP A N 1
ATOM 660 C CA . ASP A 1 82 ? 35.359 -0.640 -5.051 1.00 50.12 82 ASP A CA 1
ATOM 661 C C . ASP A 1 82 ? 34.576 -0.295 -6.332 1.00 50.12 82 ASP A C 1
ATOM 663 O O . ASP A 1 82 ? 34.385 0.854 -6.725 1.00 50.12 82 ASP A O 1
ATOM 667 N N . SER A 1 83 ? 34.110 -1.336 -7.027 1.00 53.16 83 SER A N 1
ATOM 668 C CA . SER A 1 83 ? 33.179 -1.169 -8.134 1.00 53.16 83 SER A CA 1
ATOM 669 C C . SER A 1 83 ? 31.824 -0.727 -7.580 1.00 53.16 83 SER A C 1
ATOM 671 O O . SER A 1 83 ? 31.365 -1.212 -6.544 1.00 53.16 83 SER A O 1
ATOM 673 N N . ILE A 1 84 ? 31.133 0.161 -8.294 1.00 42.91 84 ILE A N 1
ATOM 674 C CA . ILE A 1 84 ? 29.764 0.598 -7.965 1.00 42.91 84 ILE A CA 1
ATOM 675 C C . ILE A 1 84 ? 28.841 -0.616 -7.714 1.00 42.91 84 ILE A C 1
ATOM 677 O O . ILE A 1 84 ? 27.972 -0.570 -6.849 1.00 42.91 84 ILE A O 1
ATOM 681 N N . PHE A 1 85 ? 29.102 -1.744 -8.383 1.00 44.72 85 PHE A N 1
ATOM 682 C CA . PHE A 1 85 ? 28.435 -3.030 -8.168 1.00 44.72 85 PHE A CA 1
ATOM 683 C C . PHE A 1 85 ? 28.735 -3.687 -6.817 1.00 44.72 85 PHE A C 1
ATOM 685 O O . PHE A 1 85 ? 27.839 -4.281 -6.223 1.00 44.72 85 PHE A O 1
ATOM 692 N N . ALA A 1 86 ? 29.967 -3.599 -6.317 1.00 49.97 86 ALA A N 1
ATOM 693 C CA . ALA A 1 86 ? 30.325 -4.060 -4.980 1.00 49.97 86 ALA A CA 1
ATOM 694 C C . ALA A 1 86 ? 29.688 -3.178 -3.907 1.00 49.97 86 ALA A C 1
ATOM 696 O O . ALA A 1 86 ? 29.150 -3.715 -2.948 1.00 49.97 86 ALA A O 1
ATOM 697 N N . ARG A 1 87 ? 29.643 -1.853 -4.098 1.00 50.53 87 ARG A N 1
ATOM 698 C CA . ARG A 1 87 ? 28.923 -0.931 -3.202 1.00 50.53 87 ARG A CA 1
ATOM 699 C C . ARG A 1 87 ? 27.417 -1.232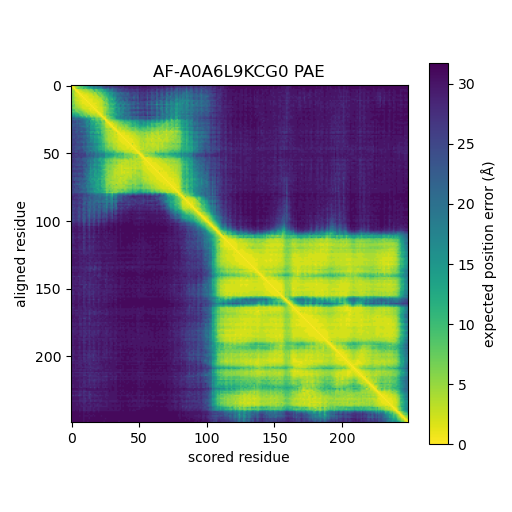 -3.181 1.00 50.53 87 ARG A C 1
ATOM 701 O O . ARG A 1 87 ? 26.843 -1.389 -2.108 1.00 50.53 87 ARG A O 1
ATOM 708 N N . PHE A 1 88 ? 26.818 -1.461 -4.350 1.00 47.78 88 PHE A N 1
ATOM 709 C CA . PHE A 1 88 ? 25.407 -1.827 -4.508 1.00 47.78 88 PHE A CA 1
ATOM 710 C C . PHE A 1 88 ? 25.074 -3.219 -3.937 1.00 47.78 88 PHE A C 1
ATOM 712 O O . PHE A 1 88 ? 24.074 -3.395 -3.243 1.00 47.78 88 PHE A O 1
ATOM 719 N N . ASN A 1 89 ? 25.928 -4.224 -4.160 1.00 50.41 89 ASN A N 1
ATOM 720 C CA . ASN A 1 89 ? 25.748 -5.560 -3.585 1.00 50.41 89 ASN A CA 1
ATOM 721 C C . ASN A 1 89 ? 26.091 -5.611 -2.095 1.00 50.41 89 ASN A C 1
ATOM 723 O O . ASN A 1 89 ? 25.498 -6.413 -1.385 1.00 50.41 89 ASN A O 1
ATOM 727 N N . ARG A 1 90 ? 26.984 -4.756 -1.589 1.00 49.22 90 ARG A N 1
ATOM 728 C CA . ARG A 1 90 ? 27.265 -4.608 -0.155 1.00 49.22 90 ARG A CA 1
ATOM 729 C C . ARG A 1 90 ? 26.113 -3.896 0.553 1.00 49.22 90 ARG A C 1
ATOM 731 O O . ARG A 1 90 ? 25.752 -4.318 1.641 1.00 49.22 90 ARG A O 1
ATOM 738 N N . GLU A 1 91 ? 25.438 -2.942 -0.089 1.00 47.84 91 GLU A N 1
ATOM 739 C CA . GLU A 1 91 ? 24.150 -2.397 0.377 1.00 47.84 91 GLU A CA 1
ATOM 740 C C . GLU A 1 91 ? 23.021 -3.444 0.346 1.00 47.84 91 GLU A C 1
ATOM 742 O O . GLU A 1 91 ? 22.196 -3.503 1.259 1.00 47.84 91 GLU A O 1
ATOM 747 N N . LYS A 1 92 ? 23.000 -4.324 -0.663 1.00 47.50 92 LYS A N 1
ATOM 748 C CA . LYS A 1 92 ? 22.021 -5.420 -0.777 1.00 47.50 92 LYS A CA 1
ATOM 749 C C . LYS A 1 92 ? 22.307 -6.587 0.184 1.00 47.50 92 LYS A C 1
ATOM 751 O O . LYS A 1 92 ? 21.373 -7.199 0.685 1.00 47.50 92 LYS A O 1
ATOM 756 N N . SER A 1 93 ? 23.576 -6.861 0.483 1.00 41.38 93 SER A N 1
ATOM 757 C CA . SER A 1 93 ? 24.046 -7.897 1.415 1.00 41.38 93 SER A CA 1
ATOM 758 C C . SER A 1 93 ? 23.992 -7.435 2.872 1.00 41.38 93 SER A C 1
ATOM 760 O O . SER A 1 93 ? 23.652 -8.233 3.742 1.00 41.38 93 SER A O 1
ATOM 762 N N . ASN A 1 94 ? 24.257 -6.155 3.159 1.00 42.34 94 ASN A N 1
ATOM 763 C CA . ASN A 1 94 ? 24.051 -5.583 4.493 1.00 42.34 94 ASN A CA 1
ATOM 764 C C . ASN A 1 94 ? 22.565 -5.554 4.879 1.00 42.34 94 ASN A C 1
ATOM 766 O O . ASN A 1 94 ? 22.270 -5.638 6.064 1.00 42.34 94 ASN A O 1
ATOM 770 N N . LYS A 1 95 ? 21.633 -5.530 3.911 1.00 47.00 95 LYS A N 1
ATOM 771 C CA . LYS A 1 95 ? 20.194 -5.749 4.165 1.00 47.00 95 LYS A CA 1
ATOM 772 C C . LYS A 1 95 ? 19.850 -7.167 4.644 1.00 47.00 95 LYS A C 1
ATOM 774 O O . LYS A 1 95 ? 18.825 -7.337 5.295 1.00 47.00 95 LYS A O 1
ATOM 779 N N . ASN A 1 96 ? 20.684 -8.164 4.339 1.00 45.31 96 ASN A N 1
ATOM 780 C CA . ASN A 1 96 ? 20.477 -9.547 4.784 1.00 45.31 96 ASN A CA 1
ATOM 781 C C . ASN A 1 96 ? 21.223 -9.845 6.098 1.00 45.31 96 ASN A C 1
ATOM 783 O O . ASN A 1 96 ? 20.739 -10.616 6.916 1.00 45.31 96 ASN A O 1
ATOM 787 N N . LEU A 1 97 ? 22.363 -9.192 6.354 1.00 41.34 97 LEU A N 1
ATOM 788 C CA . LEU A 1 97 ? 23.084 -9.285 7.635 1.00 41.34 97 LEU A CA 1
ATOM 789 C C . LEU A 1 97 ? 22.442 -8.457 8.760 1.00 41.34 97 LEU A C 1
ATOM 791 O O . LEU A 1 97 ? 22.573 -8.818 9.928 1.00 41.34 97 LEU A O 1
ATOM 795 N N . SER A 1 98 ? 21.670 -7.414 8.432 1.00 41.53 98 SER A N 1
ATOM 796 C CA . SER A 1 98 ? 20.855 -6.678 9.410 1.00 41.53 98 SER A CA 1
ATOM 797 C C . SER A 1 98 ? 19.717 -7.506 10.022 1.00 41.53 98 SER A C 1
ATOM 799 O O . SER A 1 98 ? 19.066 -7.032 10.943 1.00 41.53 98 SER A O 1
ATOM 801 N N . GLN A 1 99 ? 19.463 -8.728 9.535 1.00 42.22 99 GLN A N 1
ATOM 802 C CA . GLN A 1 99 ? 18.516 -9.661 10.159 1.00 42.22 99 GLN A CA 1
ATOM 803 C C . GLN A 1 99 ? 19.111 -10.406 11.366 1.00 42.22 99 GLN A C 1
ATOM 805 O O . GLN A 1 99 ? 18.354 -10.934 12.171 1.00 42.22 99 GLN A O 1
ATOM 810 N N . PHE A 1 100 ? 20.441 -10.421 11.523 1.00 44.12 100 PHE A N 1
ATOM 811 C CA . PHE A 1 100 ? 21.126 -11.100 12.635 1.00 44.12 100 PHE A CA 1
ATOM 812 C C . PHE A 1 100 ? 21.827 -10.141 13.611 1.00 44.12 100 PHE A C 1
ATOM 814 O O . PHE A 1 100 ? 22.366 -10.581 14.624 1.00 44.12 100 PHE A O 1
ATOM 821 N N . GLN A 1 101 ? 21.812 -8.832 13.342 1.00 37.38 101 GLN A N 1
ATOM 822 C CA . GLN A 1 101 ? 22.218 -7.816 14.312 1.00 37.38 101 GLN A CA 1
ATOM 823 C C . GLN A 1 101 ? 20.978 -7.293 15.031 1.00 37.38 101 GLN A C 1
ATOM 825 O O . GLN A 1 101 ? 20.204 -6.507 14.488 1.00 37.38 101 GLN A O 1
ATOM 830 N N . ASN A 1 102 ? 20.792 -7.773 16.257 1.00 34.62 102 ASN A N 1
ATOM 831 C CA . ASN A 1 102 ? 19.723 -7.344 17.141 1.00 34.62 102 ASN A CA 1
ATOM 832 C C . ASN A 1 102 ? 19.669 -5.816 17.306 1.00 34.62 102 ASN A C 1
ATOM 834 O O . ASN A 1 102 ? 20.670 -5.154 17.574 1.00 34.62 102 ASN A O 1
ATOM 838 N N . SER A 1 103 ? 18.434 -5.322 17.185 1.00 44.56 103 SER A N 1
ATOM 839 C CA . SER A 1 103 ? 17.824 -4.231 17.951 1.00 44.56 103 SER A CA 1
ATOM 840 C C . SER A 1 103 ? 18.646 -2.955 18.147 1.00 44.56 103 SER A C 1
ATOM 842 O O . SER A 1 103 ? 19.297 -2.779 19.172 1.00 44.56 103 SER A O 1
ATOM 844 N N . SER A 1 104 ? 18.532 -2.013 17.207 1.00 41.47 104 SER A N 1
ATOM 845 C CA . SER A 1 104 ? 18.361 -0.568 17.488 1.00 41.47 104 SER A CA 1
ATOM 846 C C . SER A 1 104 ? 18.610 0.266 16.229 1.00 41.47 104 SER A C 1
ATOM 848 O O . SER A 1 104 ? 19.598 0.981 16.112 1.00 41.47 104 SER A O 1
ATOM 850 N N . LYS A 1 105 ? 17.704 0.188 15.249 1.00 38.16 105 LYS A N 1
ATOM 851 C CA . LYS A 1 105 ? 17.550 1.246 14.233 1.00 38.16 105 LYS A CA 1
ATOM 852 C C . LYS A 1 105 ? 16.177 1.150 13.571 1.00 38.16 105 LYS A C 1
ATOM 854 O O . LYS A 1 105 ? 16.010 0.574 12.505 1.00 38.16 105 LYS A O 1
ATOM 859 N N . SER A 1 106 ? 15.191 1.670 14.301 1.00 42.16 106 SER A N 1
ATOM 860 C CA . SER A 1 106 ? 14.007 2.389 13.808 1.00 42.16 106 SER A CA 1
ATOM 861 C C . SER A 1 106 ? 13.464 2.030 12.413 1.00 42.16 106 SER A C 1
ATOM 863 O O . SER A 1 106 ? 13.294 2.908 11.564 1.00 42.16 106 SER A O 1
ATOM 865 N N . SER A 1 107 ? 13.096 0.772 12.173 1.00 40.66 107 SER A N 1
ATOM 866 C CA . SER A 1 107 ? 11.904 0.547 11.360 1.00 40.66 107 SER A CA 1
ATOM 867 C C . SER A 1 107 ? 10.725 0.642 12.314 1.00 40.66 107 SER A C 1
ATOM 869 O O . SER A 1 107 ? 10.571 -0.218 13.177 1.00 40.66 107 SER A O 1
ATOM 871 N N . GLU A 1 108 ? 9.917 1.687 12.178 1.00 46.56 108 GLU A N 1
ATOM 872 C CA . GLU A 1 108 ? 8.544 1.767 12.692 1.00 46.56 108 GLU A CA 1
ATOM 873 C C . GLU A 1 108 ? 7.683 0.640 12.071 1.00 46.56 108 GLU A C 1
ATOM 875 O O . GLU A 1 108 ? 6.756 0.892 11.298 1.00 46.56 108 GLU A O 1
ATOM 880 N N . ASN A 1 109 ? 8.053 -0.614 12.307 1.00 49.47 109 ASN A N 1
ATOM 881 C CA . ASN A 1 109 ? 7.206 -1.766 12.097 1.00 49.47 109 ASN A CA 1
ATOM 882 C C . ASN A 1 109 ? 6.573 -2.012 13.456 1.00 49.47 109 ASN A C 1
ATOM 884 O O . ASN A 1 109 ? 7.241 -2.451 14.390 1.00 49.47 109 ASN A O 1
ATOM 888 N N . ILE A 1 110 ? 5.303 -1.639 13.574 1.00 59.75 110 ILE A N 1
ATOM 889 C CA . ILE A 1 110 ? 4.472 -2.008 14.714 1.00 59.75 110 ILE A CA 1
ATOM 890 C C . ILE A 1 110 ? 4.546 -3.540 14.808 1.00 59.75 110 ILE A C 1
ATOM 892 O O . ILE A 1 110 ? 4.319 -4.224 13.807 1.00 59.75 110 ILE A O 1
ATOM 896 N N . SER A 1 111 ? 4.966 -4.072 15.960 1.00 65.19 111 SER A N 1
ATOM 897 C CA . SER A 1 111 ? 4.989 -5.520 16.186 1.00 65.19 111 SER A CA 1
ATOM 898 C C . SER A 1 111 ? 3.575 -6.076 16.016 1.00 65.19 111 SER A C 1
ATOM 900 O O . SER A 1 111 ? 2.606 -5.387 16.320 1.00 65.19 111 SER A O 1
ATOM 902 N N . GLU A 1 112 ? 3.436 -7.315 15.539 1.00 68.06 112 GLU A N 1
ATOM 903 C CA . GLU A 1 112 ? 2.113 -7.939 15.350 1.00 68.06 112 GLU A CA 1
ATOM 904 C C . GLU A 1 112 ? 1.273 -7.904 16.636 1.00 68.06 112 GLU A C 1
ATOM 906 O O . GLU A 1 112 ? 0.084 -7.616 16.570 1.00 68.06 112 GLU A O 1
ATOM 911 N N . ILE A 1 113 ? 1.930 -8.053 17.791 1.00 67.69 113 ILE A N 1
ATOM 912 C CA . ILE A 1 113 ? 1.343 -7.925 19.134 1.00 67.69 113 ILE A CA 1
ATOM 913 C C . ILE A 1 113 ? 0.767 -6.519 19.366 1.00 67.69 113 ILE A C 1
ATOM 915 O O . ILE A 1 113 ? -0.362 -6.360 19.809 1.00 67.69 113 ILE A O 1
ATOM 919 N N . LYS A 1 114 ? 1.498 -5.464 18.992 1.00 81.19 114 LYS A N 1
ATOM 920 C CA . LYS A 1 114 ? 0.998 -4.093 19.145 1.00 81.19 114 LYS A CA 1
ATOM 921 C C . LYS A 1 114 ? -0.161 -3.801 18.179 1.00 81.19 114 LYS A C 1
ATOM 923 O O . LYS A 1 114 ? -1.022 -2.992 18.503 1.00 81.19 114 LYS A O 1
ATOM 928 N N . ILE A 1 115 ? -0.212 -4.450 17.011 1.00 83.12 115 ILE A N 1
ATOM 929 C CA . ILE A 1 115 ? -1.356 -4.333 16.091 1.00 83.12 115 ILE A CA 1
ATOM 930 C C . ILE A 1 115 ? -2.596 -5.000 16.690 1.00 83.12 115 ILE A C 1
ATOM 932 O O . ILE A 1 115 ? -3.659 -4.384 16.655 1.00 83.12 115 ILE A O 1
ATOM 936 N N . SER A 1 116 ? -2.478 -6.211 17.248 1.00 83.25 116 SER A N 1
ATOM 937 C CA . SER A 1 116 ? -3.613 -6.868 17.912 1.00 83.25 116 SER A CA 1
ATOM 938 C C . SER A 1 116 ? -4.135 -6.035 19.079 1.00 83.25 116 SER A C 1
ATOM 940 O O . SER A 1 116 ? -5.333 -5.785 19.139 1.00 83.25 116 SER A O 1
ATOM 942 N N . ASP A 1 117 ? -3.245 -5.481 19.907 1.00 84.56 117 ASP A N 1
ATOM 943 C CA . ASP A 1 117 ? -3.640 -4.636 21.040 1.00 84.56 117 ASP A CA 1
ATOM 944 C C . ASP A 1 117 ? -4.398 -3.373 20.586 1.00 84.56 117 ASP A C 1
ATOM 946 O O . ASP A 1 117 ? -5.391 -2.978 21.205 1.00 84.56 117 ASP A O 1
ATOM 950 N N . ILE A 1 118 ? -3.970 -2.742 19.482 1.00 85.94 118 ILE A N 1
ATOM 951 C CA . ILE A 1 118 ? -4.664 -1.586 18.886 1.00 85.94 118 ILE A CA 1
ATOM 952 C C . ILE A 1 118 ? -6.045 -1.993 18.361 1.00 85.94 118 ILE A C 1
ATOM 954 O O . ILE A 1 118 ? -7.015 -1.260 18.571 1.00 85.94 118 ILE A O 1
ATOM 958 N N . LEU A 1 119 ? -6.147 -3.133 17.671 1.00 88.19 119 LEU A N 1
ATOM 959 C CA . LEU A 1 119 ? -7.415 -3.626 17.127 1.00 88.19 119 LEU A CA 1
ATOM 960 C C . LEU A 1 119 ? -8.408 -3.972 18.239 1.00 88.19 119 LEU A C 1
ATOM 962 O O . LEU A 1 119 ? -9.580 -3.613 18.125 1.00 88.19 119 LEU A O 1
ATOM 966 N N . ASP A 1 120 ? -7.943 -4.604 19.314 1.00 88.12 120 ASP A N 1
ATOM 967 C CA . ASP A 1 120 ? -8.777 -4.974 20.456 1.00 88.12 120 ASP A CA 1
ATOM 968 C C . ASP A 1 120 ? -9.231 -3.738 21.238 1.00 88.12 120 ASP A C 1
ATOM 970 O O . ASP A 1 120 ? -10.421 -3.588 21.517 1.00 88.12 120 ASP A O 1
ATOM 974 N N . SER A 1 121 ? -8.324 -2.787 21.486 1.00 87.69 121 SER A N 1
ATOM 975 C CA . SER A 1 121 ? -8.641 -1.533 22.190 1.00 87.69 121 SER A CA 1
ATOM 976 C C . SER A 1 121 ? -9.634 -0.642 21.434 1.00 87.69 121 SER A C 1
ATOM 978 O O . SER A 1 121 ? -10.297 0.198 22.037 1.00 87.69 121 SER A O 1
ATOM 980 N N . ASN A 1 122 ? -9.741 -0.803 20.111 1.00 88.44 122 ASN A N 1
ATOM 981 C CA . ASN A 1 122 ? -10.626 -0.013 19.251 1.00 88.44 122 ASN A CA 1
ATOM 982 C C . ASN A 1 122 ? -11.768 -0.842 18.638 1.00 88.44 122 ASN A C 1
ATOM 984 O O . ASN A 1 122 ? -12.441 -0.370 17.716 1.00 88.44 122 ASN A O 1
ATOM 988 N N . LYS A 1 123 ? -12.008 -2.066 19.126 1.00 89.00 123 LYS A N 1
ATOM 989 C CA . LYS A 1 123 ? -12.924 -3.035 18.506 1.00 89.00 123 LYS A CA 1
ATOM 990 C C . LYS A 1 123 ? -14.339 -2.495 18.306 1.00 89.00 123 LYS A C 1
ATOM 992 O O . LYS A 1 123 ? -14.893 -2.653 17.221 1.00 89.00 123 LYS A O 1
ATOM 997 N N . ASP A 1 124 ? -14.897 -1.816 19.304 1.00 87.19 124 ASP A N 1
ATOM 998 C CA . ASP A 1 124 ? -16.262 -1.274 19.238 1.00 87.19 124 ASP A CA 1
ATOM 999 C C . ASP A 1 124 ? -16.402 -0.200 18.158 1.00 87.19 124 ASP A C 1
ATOM 1001 O O . ASP A 1 124 ? -17.381 -0.161 17.412 1.00 87.19 124 ASP A O 1
ATOM 1005 N N . ILE A 1 125 ? -15.376 0.640 18.023 1.00 87.25 125 ILE A N 1
ATOM 1006 C CA . ILE A 1 125 ? -15.321 1.709 17.027 1.00 87.25 125 ILE A CA 1
ATOM 1007 C C . ILE A 1 125 ? -15.190 1.100 15.631 1.00 87.25 125 ILE A C 1
ATOM 1009 O O . ILE A 1 125 ? -15.906 1.492 14.709 1.00 87.25 125 ILE A O 1
ATOM 1013 N N . ILE A 1 126 ? -14.299 0.117 15.477 1.00 90.69 126 ILE A N 1
ATOM 1014 C CA . ILE A 1 126 ? -14.105 -0.610 14.220 1.00 90.69 126 ILE A CA 1
ATOM 1015 C C . ILE A 1 126 ? -15.412 -1.304 13.811 1.00 90.69 126 ILE A C 1
ATOM 1017 O O . ILE A 1 126 ? -15.818 -1.202 12.654 1.00 90.69 126 ILE A O 1
ATOM 1021 N N . ASN A 1 127 ? -16.105 -1.949 14.753 1.00 91.44 127 ASN A N 1
ATOM 1022 C CA . ASN A 1 127 ? -17.386 -2.616 14.517 1.00 91.44 127 ASN A CA 1
ATOM 1023 C C . ASN A 1 127 ? -18.486 -1.627 14.124 1.00 91.44 127 ASN A C 1
ATOM 1025 O O . ASN A 1 127 ? -19.229 -1.868 13.174 1.00 91.44 127 ASN A O 1
ATOM 1029 N N . HIS A 1 128 ? -18.559 -0.479 14.800 1.00 89.94 128 HIS A N 1
ATOM 1030 C CA . HIS A 1 128 ? -19.490 0.579 14.429 1.00 89.94 128 HIS A CA 1
ATOM 1031 C C . HIS A 1 128 ? -19.304 0.992 12.964 1.00 89.94 128 HIS A C 1
ATOM 1033 O O . HIS A 1 128 ? -20.257 0.942 12.187 1.00 89.94 128 HIS A O 1
ATOM 1039 N N . TYR A 1 129 ? -18.080 1.350 12.563 1.00 90.06 129 TYR A N 1
ATOM 1040 C CA . TYR A 1 129 ? -17.815 1.785 11.191 1.00 90.06 129 TYR A CA 1
ATOM 1041 C C . TYR A 1 129 ? -18.023 0.674 10.168 1.00 90.06 129 TYR A C 1
ATOM 1043 O O . TYR A 1 129 ? -18.606 0.935 9.119 1.00 90.06 129 TYR A O 1
ATOM 1051 N N . TYR A 1 130 ? -17.634 -0.561 10.483 1.00 91.62 130 TYR A N 1
ATOM 1052 C CA . TYR A 1 130 ? -17.929 -1.720 9.643 1.00 91.62 130 TYR A CA 1
ATOM 1053 C C . TYR A 1 130 ? -19.430 -1.826 9.332 1.00 91.62 130 TYR A C 1
ATOM 1055 O O . TYR A 1 130 ? -19.819 -1.895 8.165 1.00 91.62 130 TYR A O 1
ATOM 1063 N N . ASN A 1 131 ? -20.281 -1.738 10.358 1.00 89.56 131 ASN A N 1
ATOM 1064 C CA . ASN A 1 131 ? -21.731 -1.814 10.186 1.00 89.56 131 ASN A CA 1
ATOM 1065 C C . ASN A 1 131 ? -22.287 -0.627 9.386 1.00 89.56 131 ASN A C 1
ATOM 1067 O O . ASN A 1 131 ? -23.184 -0.810 8.568 1.00 89.56 131 ASN A O 1
ATOM 1071 N N . GLN A 1 132 ? -21.756 0.585 9.576 1.00 89.88 132 GLN A N 1
ATOM 1072 C CA . GLN A 1 132 ? -22.172 1.746 8.780 1.00 89.88 132 GLN A CA 1
ATOM 1073 C C . GLN A 1 132 ? -21.755 1.616 7.310 1.00 89.88 132 GLN A C 1
ATOM 1075 O O . GLN A 1 132 ? -22.525 1.973 6.423 1.00 89.88 132 GLN A O 1
ATOM 1080 N N . PHE A 1 133 ? -20.578 1.051 7.030 1.00 89.38 133 PHE A N 1
ATOM 1081 C CA . PHE A 1 133 ? -20.121 0.803 5.663 1.00 89.38 133 PHE A CA 1
ATOM 1082 C C . PHE A 1 133 ? -20.904 -0.277 4.935 1.00 89.38 133 PHE A C 1
ATOM 1084 O O . PHE A 1 133 ? -21.103 -0.164 3.726 1.00 89.38 133 PHE A O 1
ATOM 1091 N N . ARG A 1 134 ? -21.402 -1.277 5.665 1.00 87.50 134 ARG A N 1
ATOM 1092 C CA . ARG A 1 134 ? -22.338 -2.263 5.118 1.00 87.50 134 ARG A CA 1
ATOM 1093 C C . ARG A 1 134 ? -23.664 -1.636 4.695 1.00 87.50 134 ARG A C 1
ATOM 1095 O O . ARG A 1 134 ? -24.200 -2.039 3.680 1.00 87.50 134 ARG A O 1
ATOM 1102 N N . LYS A 1 135 ? -24.165 -0.625 5.412 1.00 87.38 135 LYS A N 1
ATOM 1103 C CA . LYS A 1 135 ? -25.428 0.057 5.059 1.00 87.38 135 LYS A CA 1
ATOM 1104 C C . LYS A 1 135 ? -25.350 0.907 3.790 1.00 87.38 135 LYS A C 1
ATOM 1106 O O . LYS A 1 135 ? -26.390 1.260 3.248 1.00 87.38 135 LYS A O 1
ATOM 1111 N N . ILE A 1 136 ? -24.147 1.294 3.367 1.00 83.88 136 ILE A N 1
ATOM 1112 C CA . ILE A 1 136 ? -23.926 2.116 2.169 1.00 83.88 136 ILE A CA 1
ATOM 1113 C C . ILE A 1 136 ? -23.312 1.313 1.016 1.00 83.88 136 ILE A C 1
ATOM 1115 O O . ILE A 1 136 ? -22.734 1.914 0.109 1.00 83.88 136 ILE A O 1
ATOM 1119 N N . ASP A 1 137 ? -23.363 -0.021 1.099 1.00 85.44 137 ASP A N 1
ATOM 1120 C CA . ASP A 1 137 ? -22.825 -0.956 0.106 1.00 85.44 137 ASP A CA 1
ATOM 1121 C C . ASP A 1 137 ? -21.374 -0.651 -0.290 1.00 85.44 137 ASP A C 1
ATOM 1123 O O . ASP A 1 137 ? -20.977 -0.770 -1.447 1.00 85.44 137 ASP A O 1
ATOM 1127 N N . LEU A 1 138 ? -20.547 -0.212 0.667 1.00 87.75 138 LEU A N 1
ATOM 1128 C CA . LEU A 1 138 ? -19.127 0.033 0.404 1.00 87.75 138 LEU A CA 1
ATOM 1129 C C . LEU A 1 138 ? -18.353 -1.287 0.257 1.00 87.75 138 LEU A C 1
ATOM 1131 O O . LEU A 1 138 ? -17.358 -1.362 -0.473 1.00 87.75 138 LEU A O 1
ATOM 1135 N N . PHE A 1 139 ? -18.809 -2.311 0.976 1.00 85.88 139 PHE A N 1
ATOM 1136 C CA . PHE A 1 139 ? -18.238 -3.650 1.032 1.00 85.88 139 PHE A CA 1
ATOM 1137 C C . PHE A 1 139 ? -19.189 -4.646 0.375 1.00 85.88 139 PHE A C 1
ATOM 1139 O O . PHE A 1 139 ? -20.400 -4.520 0.518 1.00 85.88 139 PHE A O 1
ATOM 1146 N N . ASN A 1 140 ? -18.634 -5.653 -0.301 1.00 80.81 140 ASN A N 1
ATOM 1147 C CA . ASN A 1 140 ? -19.418 -6.781 -0.792 1.00 80.81 140 ASN A CA 1
ATOM 1148 C C . ASN A 1 140 ? -19.989 -7.592 0.384 1.00 80.81 140 ASN A C 1
ATOM 1150 O O . ASN A 1 140 ? -19.419 -7.591 1.480 1.00 80.81 140 ASN A O 1
ATOM 1154 N N . ASP A 1 141 ? -21.062 -8.338 0.132 1.00 77.75 141 ASP A N 1
ATOM 1155 C CA . ASP A 1 141 ? -21.734 -9.145 1.139 1.00 77.75 141 ASP A CA 1
ATOM 1156 C C . ASP A 1 141 ? -20.832 -10.206 1.773 1.00 77.75 141 ASP A C 1
ATOM 1158 O O . ASP A 1 141 ? -20.951 -10.466 2.972 1.00 77.75 141 ASP A O 1
ATOM 1162 N N . ASP A 1 142 ? -19.865 -10.710 1.006 1.00 81.12 142 ASP A N 1
ATOM 1163 C CA . ASP A 1 142 ? -18.877 -11.704 1.438 1.00 81.12 142 ASP A CA 1
ATOM 1164 C C . ASP A 1 142 ? -17.812 -11.152 2.400 1.00 81.12 142 ASP A C 1
ATOM 1166 O O . ASP A 1 142 ? -17.069 -11.920 3.006 1.00 81.12 142 ASP A O 1
ATOM 1170 N N . ILE A 1 143 ? -17.687 -9.826 2.528 1.00 85.31 143 ILE A N 1
ATOM 1171 C CA . ILE A 1 143 ? -16.683 -9.205 3.399 1.00 85.31 143 ILE A CA 1
ATOM 1172 C C . ILE A 1 143 ? -17.177 -9.278 4.838 1.00 85.31 143 ILE A C 1
ATOM 1174 O O . ILE A 1 143 ? -18.176 -8.643 5.185 1.00 85.31 143 ILE A O 1
ATOM 1178 N N . SER A 1 144 ? -16.442 -10.012 5.672 1.00 90.12 144 SER A N 1
ATOM 1179 C CA . SER A 1 144 ? -16.712 -10.157 7.098 1.00 90.12 144 SER A CA 1
ATOM 1180 C C . SER A 1 144 ? -16.078 -9.040 7.934 1.00 90.12 144 SER A C 1
ATOM 1182 O O . SER A 1 144 ? -15.172 -8.323 7.499 1.00 90.12 144 SER A O 1
ATOM 1184 N N . PHE A 1 145 ? -16.503 -8.928 9.196 1.00 88.75 145 PHE A N 1
ATOM 1185 C CA . PHE A 1 145 ? -15.869 -8.032 10.168 1.00 88.75 145 PHE A CA 1
ATOM 1186 C C . PHE A 1 145 ? -14.374 -8.345 10.347 1.00 88.75 145 PHE A C 1
ATOM 1188 O O . PHE A 1 145 ? -13.552 -7.434 10.436 1.00 88.75 145 PHE A O 1
ATOM 1195 N N . ASN A 1 146 ? -14.012 -9.631 10.334 1.00 88.50 146 ASN A N 1
ATOM 1196 C CA . ASN A 1 146 ? -12.625 -10.066 10.450 1.00 88.50 146 ASN A CA 1
ATOM 1197 C C . ASN A 1 146 ? -11.785 -9.596 9.251 1.00 88.50 146 ASN A C 1
ATOM 1199 O O . ASN A 1 146 ? -10.661 -9.138 9.434 1.00 88.50 146 ASN A O 1
ATOM 1203 N N . ASP A 1 147 ? -12.342 -9.608 8.037 1.00 88.81 147 ASP A N 1
ATOM 1204 C CA . ASP A 1 147 ? -11.657 -9.078 6.849 1.00 88.81 147 ASP A CA 1
ATOM 1205 C C . ASP A 1 147 ? -11.394 -7.575 6.970 1.00 88.81 147 ASP A C 1
ATOM 1207 O O . ASP A 1 147 ? -10.345 -7.080 6.552 1.00 88.81 147 ASP A O 1
ATOM 1211 N N . PHE A 1 148 ? -12.319 -6.842 7.593 1.00 90.69 148 PHE A N 1
ATOM 1212 C CA . PHE A 1 148 ? -12.138 -5.424 7.879 1.00 90.69 148 PHE A CA 1
ATOM 1213 C C . PHE A 1 148 ? -11.075 -5.173 8.964 1.00 90.69 148 PHE A C 1
ATOM 1215 O O . PHE A 1 148 ? -10.253 -4.265 8.824 1.00 90.69 148 PHE A O 1
ATOM 1222 N N . GLN A 1 149 ? -11.008 -6.005 10.008 1.00 90.19 149 GLN A N 1
ATOM 1223 C CA . GLN A 1 149 ? -9.919 -5.944 10.993 1.00 90.19 149 GLN A CA 1
ATOM 1224 C C . GLN A 1 149 ? -8.561 -6.261 10.356 1.00 90.19 149 GLN A C 1
ATOM 1226 O O . GLN A 1 149 ? -7.584 -5.550 10.597 1.00 90.19 149 GLN A O 1
ATOM 1231 N N . ILE A 1 150 ? -8.506 -7.271 9.483 1.00 88.75 150 ILE A N 1
ATOM 1232 C CA . ILE A 1 150 ? -7.309 -7.622 8.711 1.00 88.75 150 ILE A CA 1
ATOM 1233 C C . ILE A 1 150 ? -6.902 -6.466 7.795 1.00 88.75 150 ILE A C 1
ATOM 1235 O O . ILE A 1 150 ? -5.716 -6.154 7.706 1.00 88.75 150 ILE A O 1
ATOM 1239 N N . LEU A 1 151 ? -7.853 -5.786 7.147 1.00 90.12 151 LEU A N 1
ATOM 1240 C CA . LEU A 1 151 ? -7.578 -4.587 6.355 1.00 90.12 151 LEU A CA 1
ATOM 1241 C C . LEU A 1 151 ? -6.885 -3.513 7.198 1.00 90.12 151 LEU A C 1
ATOM 1243 O O . LEU A 1 151 ? -5.861 -2.973 6.775 1.00 90.12 151 LEU A O 1
ATOM 1247 N N . ILE A 1 152 ? -7.426 -3.196 8.375 1.00 89.81 152 ILE A N 1
ATOM 1248 C CA . ILE A 1 152 ? -6.851 -2.180 9.265 1.00 89.81 152 ILE A CA 1
ATOM 1249 C C . ILE A 1 152 ? -5.458 -2.617 9.722 1.00 89.81 152 ILE A C 1
ATOM 1251 O O . ILE A 1 152 ? -4.507 -1.842 9.615 1.00 89.81 152 ILE A O 1
ATOM 1255 N N . GLY A 1 153 ? -5.310 -3.877 10.137 1.00 87.69 153 GLY A N 1
ATOM 1256 C CA . GLY A 1 153 ? -4.023 -4.461 10.500 1.00 87.69 153 GLY A CA 1
ATOM 1257 C C . GLY A 1 153 ? -2.999 -4.373 9.368 1.00 87.69 153 GLY A C 1
ATOM 1258 O O . GLY A 1 153 ? -1.861 -3.981 9.605 1.00 87.69 153 GLY A O 1
ATOM 1259 N N . ASN A 1 154 ? -3.402 -4.635 8.124 1.00 86.12 154 ASN A N 1
ATOM 1260 C CA . ASN A 1 154 ? -2.550 -4.514 6.937 1.00 86.12 154 ASN A CA 1
ATOM 1261 C C . ASN A 1 154 ? -2.220 -3.064 6.576 1.00 86.12 154 ASN A C 1
ATOM 1263 O O . ASN A 1 154 ? -1.155 -2.805 6.024 1.00 86.12 154 ASN A O 1
ATOM 1267 N N . CYS A 1 155 ? -3.100 -2.110 6.877 1.00 87.00 155 CYS A N 1
ATOM 1268 C CA . CYS A 1 155 ? -2.780 -0.693 6.734 1.00 87.00 155 CYS A CA 1
ATOM 1269 C C . CYS A 1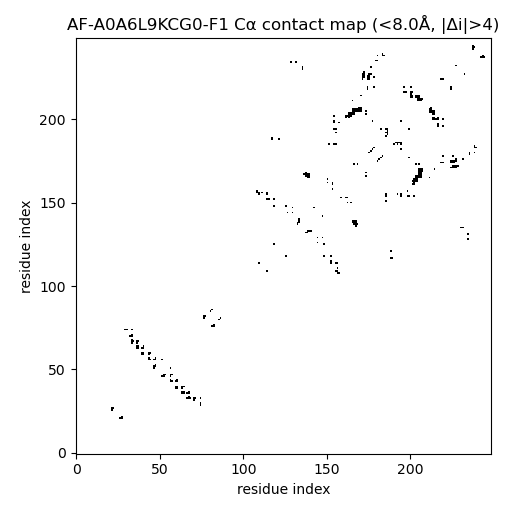 155 ? -1.737 -0.247 7.772 1.00 87.00 155 CYS A C 1
ATOM 1271 O O . CYS A 1 155 ? -0.840 0.531 7.445 1.00 87.00 155 CYS A O 1
ATOM 1273 N N . LEU A 1 156 ? -1.831 -0.764 9.004 1.00 84.62 156 LEU A N 1
ATOM 1274 C CA . LEU A 1 156 ? -0.902 -0.467 10.099 1.00 84.62 156 LEU A CA 1
ATOM 1275 C C . LEU A 1 156 ? 0.454 -1.168 9.921 1.00 84.62 156 LEU A C 1
ATOM 1277 O O . LEU A 1 156 ? 1.514 -0.584 10.172 1.00 84.62 156 LEU A O 1
ATOM 1281 N N . LYS A 1 157 ? 0.440 -2.419 9.454 1.00 77.56 157 LYS A N 1
ATOM 1282 C CA . LYS A 1 157 ? 1.631 -3.212 9.153 1.00 77.56 157 LYS A CA 1
ATOM 1283 C C . LYS A 1 157 ? 2.211 -2.724 7.828 1.00 77.56 157 LYS A C 1
ATOM 1285 O O . LYS A 1 157 ? 1.592 -2.866 6.784 1.00 77.56 157 LYS A O 1
ATOM 1290 N N . LYS A 1 158 ? 3.455 -2.242 7.806 1.00 64.50 158 LYS A N 1
ATOM 1291 C CA . LYS A 1 158 ? 4.193 -1.949 6.554 1.00 64.50 158 LYS A CA 1
ATOM 1292 C C . LYS A 1 158 ? 4.619 -3.243 5.819 1.00 64.50 158 LYS A C 1
ATOM 1294 O O . LYS A 1 158 ? 5.754 -3.364 5.357 1.00 64.50 158 LYS A O 1
ATOM 1299 N N . SER A 1 159 ? 3.733 -4.240 5.764 1.00 56.88 159 SER A N 1
ATOM 1300 C CA . SER A 1 159 ? 3.948 -5.552 5.153 1.00 56.88 159 SER A CA 1
ATOM 1301 C C . SER A 1 159 ? 3.908 -5.470 3.627 1.00 56.88 159 SER A C 1
ATOM 1303 O O . SER A 1 159 ? 3.181 -4.668 3.044 1.00 56.88 159 SER A O 1
ATOM 1305 N N . LYS A 1 160 ? 4.695 -6.320 2.962 1.00 54.09 160 LYS A N 1
ATOM 1306 C CA . LYS A 1 160 ? 4.662 -6.490 1.501 1.00 54.09 160 LYS A CA 1
ATOM 1307 C C . LYS A 1 160 ? 3.636 -7.526 1.041 1.00 54.09 160 LYS A C 1
ATOM 1309 O O . LYS A 1 160 ? 3.363 -7.570 -0.158 1.00 54.09 160 LYS A O 1
ATOM 1314 N N . ASP A 1 161 ? 3.066 -8.298 1.964 1.00 55.00 161 ASP A N 1
ATOM 1315 C CA . ASP A 1 161 ? 2.012 -9.268 1.671 1.00 55.00 161 ASP A CA 1
ATOM 1316 C C . ASP A 1 161 ? 0.688 -8.519 1.550 1.00 55.00 161 ASP A C 1
ATOM 1318 O O . ASP A 1 161 ? 0.004 -8.213 2.526 1.00 55.00 161 ASP A O 1
ATOM 1322 N N . LYS A 1 162 ? 0.395 -8.105 0.318 1.00 58.53 162 LYS A N 1
ATOM 1323 C CA . LYS A 1 162 ? -0.753 -7.267 -0.017 1.00 58.53 162 LYS A CA 1
ATOM 1324 C C . LYS A 1 162 ? -1.976 -8.142 -0.250 1.00 58.53 162 LYS A C 1
ATOM 1326 O O . LYS A 1 162 ? -2.229 -8.557 -1.379 1.00 58.53 162 LYS A O 1
ATOM 1331 N N . CYS A 1 163 ? -2.762 -8.375 0.797 1.00 65.12 163 CYS A N 1
ATOM 1332 C CA . CYS A 1 163 ? -4.168 -8.704 0.587 1.00 65.12 163 CYS A CA 1
ATOM 1333 C C . CYS A 1 163 ? -4.858 -7.472 -0.009 1.00 65.12 163 CYS A C 1
ATOM 1335 O O . CYS A 1 163 ? -4.954 -6.428 0.635 1.00 65.12 163 CYS A O 1
ATOM 1337 N N . LEU A 1 164 ? -5.284 -7.593 -1.267 1.00 83.69 164 LEU A N 1
ATOM 1338 C CA . LEU A 1 164 ? -6.006 -6.544 -1.973 1.00 83.69 164 LEU A CA 1
ATOM 1339 C C . LEU A 1 164 ? -7.464 -6.530 -1.509 1.00 83.69 164 LEU A C 1
ATOM 1341 O O . LEU A 1 164 ? -8.204 -7.488 -1.731 1.00 83.69 164 LEU A O 1
ATOM 1345 N N . PHE A 1 165 ? -7.871 -5.432 -0.887 1.00 88.88 165 PHE A N 1
ATOM 1346 C CA . PHE A 1 165 ? -9.217 -5.219 -0.388 1.00 88.88 165 PHE A CA 1
ATOM 1347 C C . PHE A 1 165 ? -10.090 -4.569 -1.460 1.00 88.88 165 PHE A C 1
ATOM 1349 O O . PHE A 1 165 ? -9.767 -3.513 -2.009 1.00 88.88 165 PHE A O 1
ATOM 1356 N N . LYS A 1 166 ? -11.201 -5.227 -1.777 1.00 91.38 166 LYS A N 1
ATOM 1357 C CA . LYS A 1 166 ? -12.122 -4.845 -2.846 1.00 91.38 166 LYS A CA 1
ATOM 1358 C C . LYS A 1 166 ? -13.221 -3.943 -2.295 1.00 91.38 166 LYS A C 1
ATOM 1360 O O . LYS A 1 166 ? -13.883 -4.311 -1.333 1.00 91.38 166 LYS A O 1
ATOM 1365 N N . LEU A 1 167 ? -13.416 -2.785 -2.917 1.00 90.56 167 LEU A N 1
ATOM 1366 C CA . LEU A 1 167 ? -14.509 -1.868 -2.609 1.00 90.56 167 LEU A CA 1
ATOM 1367 C C . LEU A 1 167 ? -15.536 -1.881 -3.742 1.00 90.56 167 LEU A C 1
ATOM 1369 O O . LEU A 1 167 ? -15.170 -1.863 -4.922 1.00 90.56 167 LEU A O 1
ATOM 1373 N N . GLU A 1 168 ? -16.815 -1.833 -3.381 1.00 92.19 168 GLU A N 1
ATOM 1374 C CA . GLU A 1 168 ? -17.952 -1.866 -4.313 1.00 92.19 168 GLU A CA 1
ATOM 1375 C C . GLU A 1 168 ? -18.278 -0.495 -4.934 1.00 92.19 168 GLU A C 1
ATOM 1377 O O . GLU A 1 168 ? -19.296 -0.313 -5.595 1.00 92.19 168 GLU A O 1
ATOM 1382 N N . VAL A 1 169 ? -17.378 0.476 -4.780 1.00 90.19 169 VAL A N 1
ATOM 1383 C CA . VAL A 1 169 ? -17.545 1.855 -5.252 1.00 90.19 169 VAL A CA 1
ATOM 1384 C C . VAL A 1 169 ? -16.614 2.187 -6.418 1.00 90.19 169 VAL A C 1
ATOM 1386 O O . VAL A 1 169 ? -15.671 1.451 -6.727 1.00 90.19 169 VAL A O 1
ATOM 1389 N N . ASN A 1 170 ? -16.881 3.312 -7.088 1.00 89.69 170 ASN A N 1
ATOM 1390 C CA . ASN A 1 170 ? -16.076 3.768 -8.221 1.00 89.69 170 ASN A CA 1
ATOM 1391 C C . ASN A 1 170 ? -14.732 4.385 -7.782 1.00 89.69 170 ASN A C 1
ATOM 1393 O O . ASN A 1 170 ? -14.499 4.665 -6.608 1.00 89.69 170 ASN A O 1
ATOM 1397 N N . ALA A 1 171 ? -13.853 4.666 -8.749 1.00 89.25 171 ALA A N 1
ATOM 1398 C CA . ALA A 1 171 ? -12.513 5.196 -8.485 1.00 89.25 171 ALA A CA 1
ATOM 1399 C C . ALA A 1 171 ? -12.498 6.487 -7.643 1.00 89.25 171 ALA A C 1
ATOM 1401 O O . ALA A 1 171 ? -11.668 6.622 -6.746 1.00 89.25 171 ALA A O 1
ATOM 1402 N N . MET A 1 172 ? -13.395 7.439 -7.924 1.00 87.75 172 MET A N 1
ATOM 1403 C CA . MET A 1 172 ? -13.430 8.725 -7.216 1.00 87.75 172 MET A CA 1
ATOM 1404 C C . MET A 1 172 ? -13.910 8.553 -5.770 1.00 87.75 172 MET A C 1
ATOM 1406 O O . MET A 1 172 ? -13.336 9.137 -4.853 1.00 87.75 172 MET A O 1
ATOM 1410 N N . GLN A 1 173 ? -14.908 7.691 -5.565 1.00 88.88 173 GLN A N 1
ATOM 1411 C CA . GLN A 1 173 ? -15.415 7.315 -4.244 1.00 88.88 173 GLN A CA 1
ATOM 1412 C C . GLN A 1 173 ? -14.379 6.544 -3.426 1.00 88.88 173 GLN A C 1
ATOM 1414 O O . GLN A 1 173 ? -14.240 6.781 -2.228 1.00 88.88 173 GLN A O 1
ATOM 1419 N N . THR A 1 174 ? -13.589 5.677 -4.062 1.00 90.75 174 THR A N 1
ATOM 1420 C CA . THR A 1 174 ? -12.454 5.015 -3.410 1.00 90.75 174 THR A CA 1
ATOM 1421 C C . THR A 1 174 ? -11.388 6.013 -2.970 1.00 90.75 174 THR A C 1
ATOM 1423 O O . THR A 1 174 ? -10.868 5.891 -1.862 1.00 90.75 174 THR A O 1
ATOM 1426 N N . HIS A 1 175 ? -11.068 7.026 -3.782 1.00 89.81 175 HIS A N 1
ATOM 1427 C CA . HIS A 1 175 ? -10.160 8.087 -3.336 1.00 89.81 175 HIS A CA 1
ATOM 1428 C C . HIS A 1 175 ? -10.733 8.848 -2.139 1.00 89.81 175 HIS A C 1
ATOM 1430 O O . HIS A 1 175 ? -10.000 9.083 -1.179 1.00 89.81 175 HIS A O 1
ATOM 1436 N N . GLY A 1 176 ? -12.030 9.174 -2.167 1.00 88.50 176 GLY A N 1
ATOM 1437 C CA . GLY A 1 176 ? -12.729 9.787 -1.038 1.00 88.50 176 GLY A CA 1
ATOM 1438 C C . GLY A 1 176 ? -12.631 8.947 0.231 1.00 88.50 176 GLY A C 1
ATOM 1439 O O . GLY A 1 176 ? -12.189 9.443 1.259 1.00 88.50 176 GLY A O 1
ATOM 1440 N N . PHE A 1 177 ? -12.920 7.649 0.148 1.00 91.75 177 PHE A N 1
ATOM 1441 C CA . PHE A 1 177 ? -12.770 6.722 1.270 1.00 91.75 177 PHE A CA 1
ATOM 1442 C C . PHE A 1 177 ? -11.337 6.681 1.825 1.00 91.75 177 PHE A C 1
ATOM 1444 O O . PHE A 1 177 ? -11.131 6.742 3.036 1.00 91.75 177 PHE A O 1
ATOM 1451 N N . ILE A 1 178 ? -10.321 6.624 0.961 1.00 91.56 178 ILE A N 1
ATOM 1452 C CA . ILE A 1 178 ? -8.924 6.563 1.410 1.00 91.56 178 ILE A CA 1
ATOM 1453 C C . ILE A 1 178 ? -8.505 7.865 2.106 1.00 91.56 178 ILE A C 1
ATOM 1455 O O . ILE A 1 178 ? -7.902 7.824 3.181 1.00 91.56 178 ILE A O 1
ATOM 1459 N N . ILE A 1 179 ? -8.791 9.011 1.483 1.00 89.19 179 ILE A N 1
ATOM 1460 C CA . ILE A 1 179 ? -8.303 10.323 1.922 1.00 89.19 179 ILE A CA 1
ATOM 1461 C C . ILE A 1 179 ? -9.119 10.872 3.091 1.00 89.19 179 ILE A C 1
ATOM 1463 O O . ILE A 1 179 ? -8.538 11.407 4.034 1.00 89.19 179 ILE A O 1
ATOM 1467 N N . GLU A 1 180 ? -10.444 10.753 3.043 1.00 87.69 180 GLU A N 1
ATOM 1468 C CA . GLU A 1 180 ? -11.331 11.373 4.028 1.00 87.69 180 GLU A CA 1
ATOM 1469 C C . GLU A 1 180 ? -11.667 10.471 5.214 1.00 87.69 180 GLU A C 1
ATOM 1471 O O . GLU A 1 180 ? -12.003 11.001 6.274 1.00 87.69 180 GLU A O 1
ATOM 1476 N N . PHE A 1 181 ? -11.540 9.148 5.066 1.00 91.00 181 PHE A N 1
ATOM 1477 C CA . PHE A 1 181 ? -11.815 8.192 6.137 1.00 91.00 181 PHE A CA 1
ATOM 1478 C C . PHE A 1 181 ? -10.585 7.403 6.564 1.00 91.00 181 PHE A C 1
ATOM 1480 O O . PHE A 1 181 ? -10.127 7.582 7.688 1.00 91.00 181 PHE A O 1
ATOM 1487 N N . MET A 1 182 ? -10.028 6.546 5.701 1.00 91.38 182 MET A N 1
ATOM 1488 C CA . MET A 1 182 ? -9.040 5.554 6.142 1.00 91.38 182 MET A CA 1
ATOM 1489 C C . MET A 1 182 ? -7.783 6.193 6.725 1.00 91.38 182 MET A C 1
ATOM 1491 O O . MET A 1 182 ? -7.329 5.780 7.785 1.00 91.38 182 MET A O 1
ATOM 1495 N N . ILE A 1 183 ? -7.210 7.198 6.056 1.00 89.56 183 ILE A N 1
ATOM 1496 C CA . ILE A 1 183 ? -6.011 7.879 6.563 1.00 89.56 183 ILE A CA 1
ATOM 1497 C C . ILE A 1 183 ? -6.295 8.551 7.923 1.00 89.56 183 ILE A C 1
ATOM 1499 O O . ILE A 1 183 ? -5.578 8.242 8.877 1.00 89.56 183 ILE A O 1
ATOM 1503 N N . PRO A 1 184 ? -7.329 9.409 8.067 1.00 88.50 184 PRO A N 1
ATOM 1504 C CA . PRO A 1 184 ? -7.702 9.970 9.366 1.00 88.50 184 PRO A CA 1
ATOM 1505 C C . PRO A 1 184 ? -7.999 8.917 10.438 1.00 88.50 184 PRO A C 1
ATOM 1507 O O . PRO A 1 184 ? -7.608 9.088 11.590 1.00 88.50 184 PRO A O 1
ATOM 1510 N N . PHE A 1 185 ? -8.665 7.824 10.067 1.00 90.06 185 PHE A N 1
ATOM 1511 C CA . PHE A 1 185 ? -9.013 6.744 10.980 1.00 90.06 185 PHE A CA 1
ATOM 1512 C C . PHE A 1 185 ? -7.774 6.063 11.558 1.00 90.06 185 PHE A C 1
ATOM 1514 O O . PHE A 1 185 ? -7.669 5.915 12.772 1.00 90.06 185 PHE A O 1
ATOM 1521 N N . LEU A 1 186 ? -6.812 5.714 10.700 1.00 89.50 186 LEU A N 1
ATOM 1522 C CA . LEU A 1 186 ? -5.559 5.072 11.103 1.00 89.50 186 LEU A CA 1
ATOM 1523 C C . LEU A 1 186 ? -4.741 5.962 12.046 1.00 89.50 186 LEU A C 1
ATOM 1525 O O . LEU A 1 186 ? -4.208 5.473 13.034 1.00 89.50 186 LEU A O 1
ATOM 1529 N N . ILE A 1 187 ? -4.695 7.270 11.776 1.00 87.12 187 ILE A N 1
ATOM 1530 C CA . ILE A 1 187 ? -4.027 8.248 12.650 1.00 87.12 187 ILE A CA 1
ATOM 1531 C C . ILE A 1 187 ? -4.753 8.368 13.998 1.00 87.12 187 ILE A C 1
ATOM 1533 O O . ILE A 1 187 ? -4.120 8.585 15.026 1.00 87.12 187 ILE A O 1
ATOM 1537 N N . LYS A 1 188 ? -6.084 8.228 14.022 1.00 85.56 188 LYS A N 1
ATOM 1538 C CA . LYS A 1 188 ? -6.867 8.293 15.263 1.00 85.56 188 LYS A CA 1
ATOM 1539 C C . LYS A 1 188 ? -6.632 7.078 16.164 1.00 85.56 188 LYS A C 1
ATOM 1541 O O . LYS A 1 188 ? -6.541 7.253 17.374 1.00 85.56 188 LYS A O 1
ATOM 1546 N N . ILE A 1 189 ? -6.550 5.875 15.591 1.00 85.81 189 ILE A N 1
ATOM 1547 C CA . ILE A 1 189 ? -6.331 4.635 16.359 1.00 85.81 189 ILE A CA 1
ATOM 1548 C C . ILE A 1 189 ? -4.858 4.421 16.745 1.00 85.81 189 ILE A C 1
ATOM 1550 O O . ILE A 1 189 ? -4.588 3.785 17.759 1.00 85.81 189 ILE A O 1
ATOM 1554 N N . ASP A 1 190 ? -3.910 4.971 15.977 1.00 83.56 190 ASP A N 1
ATOM 1555 C CA . ASP A 1 190 ? -2.487 5.035 16.328 1.00 83.56 190 ASP A CA 1
ATOM 1556 C C . ASP A 1 190 ? -1.892 6.380 15.883 1.00 83.56 190 ASP A C 1
ATOM 1558 O O . ASP A 1 190 ? -1.499 6.569 14.730 1.00 83.56 190 ASP A O 1
ATOM 1562 N N . SER A 1 191 ? -1.794 7.325 16.819 1.00 78.56 191 SER A N 1
ATOM 1563 C CA . SER A 1 191 ? -1.311 8.690 16.563 1.00 78.56 191 SER A CA 1
ATOM 1564 C C . SER A 1 191 ? 0.144 8.760 16.105 1.00 78.56 191 SER A C 1
ATOM 1566 O O . SER A 1 191 ? 0.545 9.732 15.464 1.00 78.56 191 SER A O 1
ATOM 1568 N N . ASN A 1 192 ? 0.933 7.722 16.388 1.00 76.62 192 ASN A N 1
ATOM 1569 C CA . ASN A 1 192 ? 2.324 7.625 15.955 1.00 76.62 192 ASN A CA 1
ATOM 1570 C C . ASN A 1 192 ? 2.458 6.981 14.567 1.00 76.62 192 ASN A C 1
ATOM 1572 O O . ASN A 1 192 ? 3.566 6.884 14.030 1.00 76.62 192 ASN A O 1
ATOM 1576 N N . HIS A 1 193 ? 1.357 6.518 13.972 1.00 77.69 193 HIS A N 1
ATOM 1577 C CA . HIS A 1 193 ? 1.389 5.819 12.702 1.00 77.69 193 HIS A CA 1
ATOM 1578 C C . HIS A 1 193 ? 1.511 6.787 11.517 1.00 77.69 193 HIS A C 1
ATOM 1580 O O . HIS A 1 193 ? 0.642 7.614 11.234 1.00 77.69 193 HIS A O 1
ATOM 1586 N N . LYS A 1 194 ? 2.591 6.632 10.745 1.00 78.38 194 LYS A N 1
ATOM 1587 C CA . LYS A 1 194 ? 2.809 7.386 9.508 1.00 78.38 194 LYS A CA 1
ATOM 1588 C C . LYS A 1 194 ? 2.172 6.678 8.312 1.00 78.38 194 LYS A C 1
ATOM 1590 O O . LYS A 1 194 ? 2.774 5.772 7.727 1.00 78.38 194 LYS A O 1
ATOM 1595 N N . VAL A 1 195 ? 0.994 7.144 7.897 1.00 78.44 195 VAL A N 1
ATOM 1596 C CA . VAL A 1 195 ? 0.285 6.579 6.739 1.00 78.44 195 VAL A CA 1
ATOM 1597 C C . VAL A 1 195 ? 0.934 7.023 5.424 1.00 78.44 195 VAL A C 1
ATOM 1599 O O . VAL A 1 195 ? 1.080 8.213 5.142 1.00 78.44 195 VAL A O 1
ATOM 1602 N N . SER A 1 196 ? 1.294 6.062 4.572 1.00 81.94 196 SER A N 1
ATOM 1603 C CA . SER A 1 196 ? 1.788 6.334 3.218 1.00 81.94 196 SER A CA 1
ATOM 1604 C C . SER A 1 196 ? 0.673 6.180 2.188 1.00 81.94 196 SER A C 1
ATOM 1606 O O . SER A 1 196 ? 0.102 5.099 2.056 1.00 81.94 196 SER A O 1
ATOM 1608 N N . LYS A 1 197 ? 0.419 7.216 1.375 1.00 82.94 197 LYS A N 1
ATOM 1609 C CA . LYS A 1 197 ? -0.544 7.143 0.255 1.00 82.94 197 LYS A CA 1
ATOM 1610 C C . LYS A 1 197 ? -0.232 5.986 -0.702 1.00 82.94 197 LYS A C 1
ATOM 1612 O O . LYS A 1 197 ? -1.144 5.313 -1.168 1.00 82.94 197 LYS A O 1
ATOM 1617 N N . LYS A 1 198 ? 1.054 5.703 -0.930 1.00 82.25 198 LYS A N 1
ATOM 1618 C CA . LYS A 1 198 ? 1.518 4.569 -1.740 1.00 82.25 198 LYS A CA 1
ATOM 1619 C C . LYS A 1 198 ? 1.074 3.224 -1.183 1.00 82.25 198 LYS A C 1
ATOM 1621 O O . LYS A 1 198 ? 0.670 2.346 -1.941 1.00 82.25 198 LYS A O 1
ATOM 1626 N N . MET A 1 199 ? 1.174 3.071 0.137 1.00 83.62 199 MET A N 1
ATOM 1627 C CA . MET A 1 199 ? 0.729 1.864 0.824 1.00 83.62 199 MET A CA 1
ATOM 1628 C C . MET A 1 199 ? -0.778 1.701 0.639 1.00 83.62 199 MET A C 1
ATOM 1630 O O . MET A 1 199 ? -1.212 0.669 0.137 1.00 83.62 199 MET A O 1
ATOM 1634 N N . MET A 1 200 ? -1.545 2.762 0.911 1.00 86.94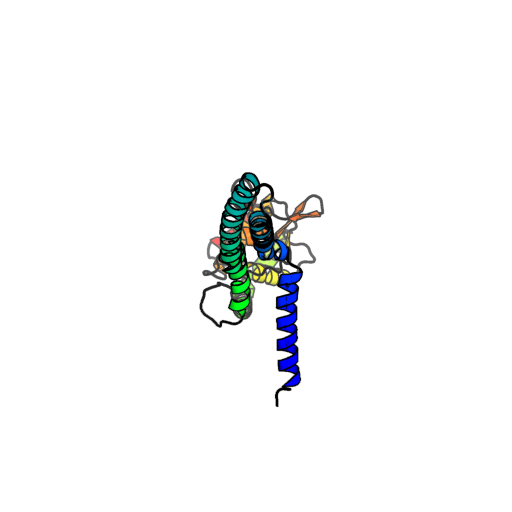 200 MET A N 1
ATOM 1635 C CA . MET A 1 200 ? -3.003 2.760 0.764 1.00 86.94 200 MET A CA 1
ATOM 1636 C C . MET A 1 200 ? -3.442 2.401 -0.661 1.00 86.94 200 MET A C 1
ATOM 1638 O O . MET A 1 200 ? -4.226 1.476 -0.844 1.00 86.94 200 MET A O 1
ATOM 1642 N N . ALA A 1 201 ? -2.876 3.047 -1.688 1.00 86.62 201 ALA A N 1
ATOM 1643 C CA . ALA A 1 201 ? -3.178 2.728 -3.089 1.00 86.62 201 ALA A CA 1
ATOM 1644 C C . ALA A 1 201 ? -2.916 1.256 -3.441 1.00 86.62 201 ALA A C 1
ATOM 1646 O O . ALA A 1 201 ? -3.565 0.698 -4.318 1.00 86.62 201 ALA A O 1
ATOM 1647 N N . SER A 1 202 ? -1.958 0.625 -2.761 1.00 85.56 202 SER A N 1
ATOM 1648 C CA . SER A 1 202 ? -1.594 -0.763 -3.017 1.00 85.56 202 SER A CA 1
ATOM 1649 C C . SER A 1 202 ? -2.422 -1.799 -2.262 1.00 85.56 202 SER A C 1
ATOM 1651 O O . SER A 1 202 ? -2.231 -2.985 -2.513 1.00 85.56 202 SER A O 1
ATOM 1653 N N . ILE A 1 203 ? -3.297 -1.361 -1.355 1.00 89.06 203 ILE A N 1
ATOM 1654 C CA . ILE A 1 203 ? -4.208 -2.219 -0.595 1.00 89.06 203 ILE A CA 1
ATOM 1655 C C . ILE A 1 203 ? -5.592 -2.233 -1.247 1.00 89.06 203 ILE A C 1
ATOM 1657 O O . ILE A 1 203 ? -6.226 -3.276 -1.279 1.00 89.06 203 ILE A O 1
ATOM 1661 N N . PHE A 1 204 ? -6.061 -1.112 -1.796 1.00 90.75 204 PHE A N 1
ATOM 1662 C CA . PHE A 1 204 ? -7.440 -0.999 -2.275 1.00 90.75 204 PHE A CA 1
ATOM 1663 C C . PHE A 1 204 ? -7.604 -1.269 -3.772 1.00 90.75 204 PHE A C 1
ATOM 1665 O O . PHE A 1 204 ? -6.810 -0.825 -4.606 1.00 90.75 204 PHE A O 1
ATOM 1672 N N . LEU A 1 205 ? -8.709 -1.932 -4.110 1.00 92.00 205 LEU A N 1
ATOM 1673 C CA . LEU A 1 205 ? -9.253 -2.045 -5.457 1.00 92.00 205 LEU A CA 1
ATOM 1674 C C . LEU A 1 205 ? -10.647 -1.416 -5.503 1.00 92.00 205 LEU A C 1
ATOM 1676 O O . LEU A 1 205 ? -11.405 -1.520 -4.542 1.00 92.00 205 LEU A O 1
ATOM 1680 N N . TYR A 1 206 ? -11.001 -0.822 -6.637 1.00 91.50 206 TYR A N 1
ATOM 1681 C CA . TYR A 1 206 ? -12.326 -0.244 -6.873 1.00 91.50 206 TYR A CA 1
ATOM 1682 C C . TYR A 1 206 ? -13.066 -0.999 -7.975 1.00 91.50 206 TYR A C 1
ATOM 1684 O O . TYR A 1 206 ? -12.440 -1.609 -8.853 1.00 91.50 206 TYR A O 1
ATOM 1692 N N . LYS A 1 207 ? -14.397 -0.936 -7.959 1.00 90.00 207 LYS A N 1
ATOM 1693 C CA . LYS A 1 207 ? -15.246 -1.584 -8.958 1.00 90.00 207 LYS A CA 1
ATOM 1694 C C . LYS A 1 207 ? -15.363 -0.716 -10.209 1.00 90.00 207 LYS A C 1
ATOM 1696 O O . LYS A 1 207 ? -15.690 0.470 -10.158 1.00 90.00 207 LYS A O 1
ATOM 1701 N N . LYS A 1 208 ? -15.102 -1.320 -11.366 1.00 88.50 208 LYS A N 1
ATOM 1702 C CA . LYS A 1 208 ? -15.238 -0.711 -12.692 1.00 88.50 208 LYS A CA 1
ATOM 1703 C C . LYS A 1 208 ? -15.828 -1.729 -13.657 1.00 88.50 208 LYS A C 1
ATOM 1705 O O . LYS A 1 208 ? -15.178 -2.721 -13.973 1.00 88.50 208 LYS A O 1
ATOM 1710 N N . ALA A 1 209 ? -17.047 -1.471 -14.133 1.00 85.50 209 ALA A N 1
ATOM 1711 C CA . ALA A 1 209 ? -17.743 -2.330 -15.098 1.00 85.50 209 ALA A CA 1
ATOM 1712 C C . ALA A 1 209 ? -17.741 -3.824 -14.691 1.00 85.50 209 ALA A C 1
ATOM 1714 O O . ALA A 1 209 ? -17.375 -4.695 -15.476 1.00 85.50 209 ALA A O 1
ATOM 1715 N N . GLY A 1 210 ? -18.064 -4.109 -13.423 1.00 81.75 210 GLY A N 1
ATOM 1716 C CA . GLY A 1 210 ? -18.119 -5.474 -12.882 1.00 81.75 210 GLY A CA 1
ATOM 1717 C C . GLY A 1 210 ? -16.764 -6.131 -12.585 1.00 81.75 210 GLY A C 1
ATOM 1718 O O . GLY A 1 210 ? -16.737 -7.251 -12.087 1.00 81.75 210 GLY A O 1
ATOM 1719 N N . LYS A 1 211 ? -15.638 -5.456 -12.847 1.00 88.25 211 LYS A N 1
ATOM 1720 C CA . LYS A 1 211 ? -14.284 -5.931 -12.518 1.00 88.25 211 LYS A CA 1
ATOM 1721 C C . LYS A 1 211 ? -13.629 -5.038 -11.468 1.00 88.25 211 LYS A C 1
ATOM 1723 O O . LYS A 1 211 ? -13.974 -3.866 -11.343 1.00 88.25 211 LYS 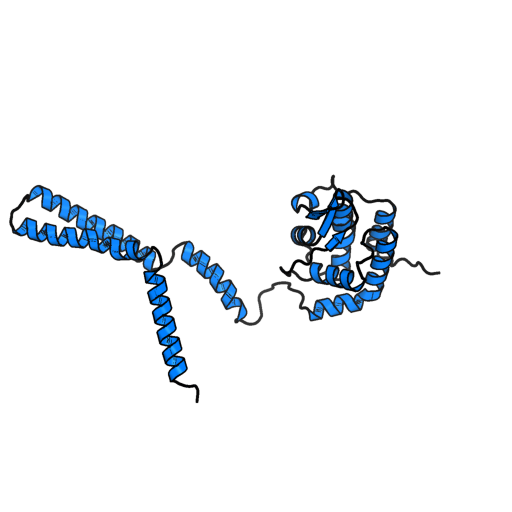A O 1
ATOM 1728 N N . TYR A 1 212 ? -12.639 -5.569 -10.754 1.00 90.50 212 TYR A N 1
ATOM 1729 C CA . TYR A 1 212 ? -11.850 -4.794 -9.793 1.00 90.50 212 TYR A CA 1
ATOM 1730 C C . TYR A 1 212 ? -10.571 -4.262 -10.430 1.00 90.50 212 TYR A C 1
ATOM 1732 O O . TYR A 1 212 ? -9.865 -4.988 -11.128 1.00 90.50 212 TYR A O 1
ATOM 1740 N N . SER A 1 213 ? -10.283 -2.985 -10.192 1.00 89.00 213 SER A N 1
ATOM 1741 C CA . SER A 1 213 ? -9.110 -2.287 -10.721 1.00 89.00 213 SER A CA 1
ATOM 1742 C C . SER A 1 213 ? -8.270 -1.681 -9.593 1.00 89.00 213 SER A C 1
ATOM 1744 O O . SER A 1 213 ? -8.838 -1.217 -8.603 1.00 89.00 213 SER A O 1
ATOM 1746 N N . PRO A 1 214 ? -6.931 -1.653 -9.723 1.00 90.06 214 PRO A N 1
ATOM 1747 C CA . PRO A 1 214 ? -6.053 -1.069 -8.716 1.00 90.06 214 PRO A CA 1
ATOM 1748 C C . PRO A 1 214 ? -6.144 0.453 -8.679 1.00 90.06 214 PRO A C 1
ATOM 1750 O O . PRO A 1 214 ? -6.303 1.112 -9.711 1.00 90.06 214 PRO A O 1
ATOM 1753 N N . VAL A 1 215 ? -5.992 1.016 -7.481 1.00 88.19 215 VAL A N 1
ATOM 1754 C CA . VAL A 1 215 ? -5.911 2.465 -7.276 1.00 88.19 215 VAL A CA 1
ATOM 1755 C C . VAL A 1 215 ? -4.549 2.979 -7.748 1.00 88.19 215 VAL A C 1
ATOM 1757 O O . VAL A 1 215 ? -3.502 2.406 -7.449 1.00 88.19 215 VAL A O 1
ATOM 1760 N N . ASN A 1 216 ? -4.544 4.087 -8.489 1.00 85.19 216 ASN A N 1
ATOM 1761 C CA . ASN A 1 216 ? -3.305 4.741 -8.901 1.00 85.19 216 ASN A CA 1
ATOM 1762 C C . ASN A 1 216 ? -2.762 5.600 -7.747 1.00 85.19 216 ASN A C 1
ATOM 1764 O O . ASN A 1 216 ? -3.447 6.471 -7.224 1.00 85.19 216 ASN A O 1
ATOM 1768 N N . GLU A 1 217 ? -1.502 5.399 -7.367 1.00 81.69 217 GLU A N 1
ATOM 1769 C CA . GLU A 1 217 ? -0.851 6.191 -6.315 1.00 81.69 217 GLU A CA 1
ATOM 1770 C C . GLU A 1 217 ? -0.900 7.698 -6.609 1.00 81.69 217 GLU A C 1
ATOM 1772 O O . GLU A 1 217 ? -1.202 8.497 -5.722 1.00 81.69 217 GLU A O 1
ATOM 1777 N N . LYS A 1 218 ? -0.658 8.092 -7.867 1.00 80.50 218 LYS A N 1
ATOM 1778 C CA . LYS A 1 218 ? -0.604 9.506 -8.268 1.00 80.50 218 LYS A CA 1
ATOM 1779 C C . LYS A 1 218 ? -1.961 10.204 -8.175 1.00 80.50 218 LYS A C 1
ATOM 1781 O O . LYS A 1 218 ? -2.003 11.427 -8.090 1.00 80.50 218 LYS A O 1
ATOM 1786 N N . SER A 1 219 ? -3.071 9.463 -8.194 1.00 77.88 219 SER A N 1
ATOM 1787 C CA . SER A 1 219 ? -4.399 10.073 -8.074 1.00 77.88 219 SER A CA 1
ATOM 1788 C C . SER A 1 219 ? -4.797 10.378 -6.633 1.00 77.88 219 SER A C 1
ATOM 1790 O O . SER A 1 219 ? -5.655 11.226 -6.433 1.00 77.88 219 SER A O 1
ATOM 1792 N N . LEU A 1 220 ? -4.136 9.793 -5.627 1.00 78.81 220 LEU A N 1
ATOM 1793 C CA . LEU A 1 220 ? -4.383 10.116 -4.213 1.00 78.81 220 LEU A CA 1
ATOM 1794 C C . LEU A 1 220 ? -3.834 11.490 -3.783 1.00 78.81 220 LEU A C 1
ATOM 1796 O O . LEU A 1 220 ? -4.086 11.953 -2.667 1.00 78.81 220 LEU A O 1
ATOM 1800 N N . SER A 1 221 ? -3.025 12.141 -4.617 1.00 76.94 221 SER A N 1
ATOM 1801 C CA . SER A 1 221 ? -2.588 13.530 -4.413 1.00 76.94 221 SER A CA 1
ATOM 1802 C C . SER A 1 221 ? -3.495 14.559 -5.079 1.00 76.94 221 SER A C 1
ATOM 1804 O O . SER A 1 221 ? -3.346 15.743 -4.801 1.00 76.94 221 SER A O 1
ATOM 1806 N N . ASP A 1 222 ? -4.417 14.128 -5.936 1.00 79.38 222 ASP A N 1
ATOM 1807 C CA . ASP A 1 222 ? -5.253 15.024 -6.724 1.00 79.38 222 ASP A CA 1
ATOM 1808 C C . ASP A 1 222 ? -6.584 15.288 -6.005 1.00 79.38 222 ASP A C 1
ATOM 1810 O O . ASP A 1 222 ? -7.466 14.431 -5.964 1.00 79.38 222 ASP A O 1
ATOM 1814 N N . ILE A 1 223 ? -6.723 16.489 -5.436 1.00 74.06 223 ILE A N 1
ATOM 1815 C CA . ILE A 1 223 ? -7.924 16.920 -4.701 1.00 74.06 223 ILE A CA 1
ATOM 1816 C C . ILE A 1 223 ? -9.156 16.915 -5.616 1.00 74.06 223 ILE A C 1
ATOM 1818 O O . ILE A 1 223 ? -10.260 16.635 -5.158 1.00 74.06 223 ILE A O 1
ATOM 1822 N N . THR A 1 224 ? -8.975 17.138 -6.923 1.00 76.00 224 THR A N 1
ATOM 1823 C CA . THR A 1 224 ? -10.083 17.148 -7.892 1.00 76.00 224 THR A CA 1
ATOM 1824 C C . THR A 1 224 ? -10.689 15.762 -8.122 1.00 76.00 224 THR A C 1
ATOM 1826 O O . THR A 1 224 ? -11.782 15.646 -8.671 1.00 76.00 224 THR A O 1
ATOM 1829 N N . ARG A 1 225 ? -10.004 14.696 -7.685 1.00 70.25 225 ARG A N 1
ATOM 1830 C CA . ARG A 1 225 ? -10.432 13.296 -7.845 1.00 70.25 225 ARG A CA 1
ATOM 1831 C C . ARG A 1 225 ? -11.052 12.703 -6.587 1.00 70.25 225 ARG A C 1
ATOM 1833 O O . ARG A 1 225 ? -11.153 11.477 -6.489 1.00 70.25 225 ARG A O 1
ATOM 1840 N N . ILE A 1 226 ? -11.447 13.557 -5.649 1.00 81.25 226 ILE A N 1
ATOM 1841 C CA . ILE A 1 226 ? -12.161 13.191 -4.432 1.00 81.25 226 ILE A CA 1
ATOM 1842 C C . ILE A 1 226 ? -13.653 13.407 -4.684 1.00 81.25 226 ILE A C 1
ATOM 1844 O O . ILE A 1 226 ? -14.097 14.528 -4.916 1.00 81.25 226 ILE A O 1
ATOM 1848 N N . LEU A 1 227 ? -14.427 12.325 -4.632 1.00 84.50 227 LEU A N 1
ATOM 1849 C CA . LEU A 1 227 ? -15.885 12.385 -4.643 1.00 84.50 227 LEU A CA 1
ATOM 1850 C C . LEU A 1 227 ? -16.401 11.565 -3.467 1.00 84.50 227 LEU A C 1
ATOM 1852 O O . LEU A 1 227 ? -15.991 10.422 -3.295 1.00 84.50 227 LEU A O 1
ATOM 1856 N N . VAL A 1 228 ? -17.310 12.130 -2.680 1.00 83.94 228 VAL A N 1
ATOM 1857 C CA . VAL A 1 228 ? -17.969 11.436 -1.569 1.00 83.94 228 VAL A CA 1
ATOM 1858 C C . VAL A 1 228 ? -19.473 11.642 -1.666 1.00 83.94 228 VAL A C 1
ATOM 1860 O O . VAL A 1 228 ? -19.934 12.743 -1.981 1.00 83.94 228 VAL A O 1
ATOM 1863 N N . THR A 1 229 ? -20.244 10.585 -1.428 1.00 84.12 229 THR A N 1
ATOM 1864 C CA . THR A 1 229 ? -21.705 10.691 -1.330 1.00 84.12 229 THR A CA 1
ATOM 1865 C C . THR A 1 229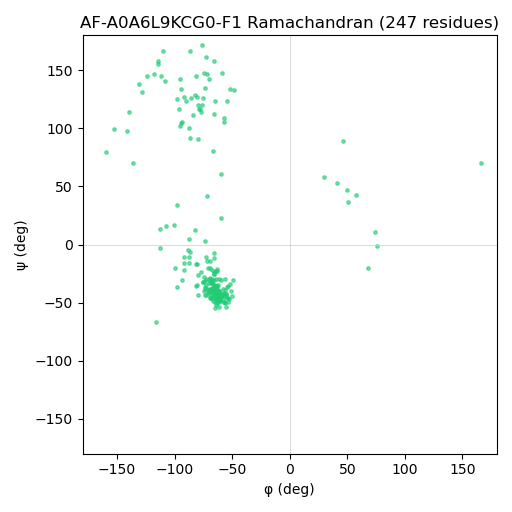 ? -22.105 11.384 -0.020 1.00 84.12 229 THR A C 1
ATOM 1867 O O . THR A 1 229 ? -21.298 11.429 0.913 1.00 84.12 229 THR A O 1
ATOM 1870 N N . PRO A 1 230 ? -23.339 11.912 0.099 1.00 83.94 230 PRO A N 1
ATOM 1871 C CA . PRO A 1 230 ? -23.833 12.472 1.359 1.00 83.94 230 PRO A CA 1
ATOM 1872 C C . PRO A 1 230 ? -23.701 11.495 2.539 1.00 83.94 230 PRO A C 1
ATOM 1874 O O . PRO A 1 230 ? -23.118 11.851 3.556 1.00 83.94 230 PRO A O 1
ATOM 1877 N N . TYR A 1 231 ? -24.108 10.234 2.359 1.00 82.56 231 TYR A N 1
ATOM 1878 C CA . TYR A 1 231 ? -23.972 9.193 3.386 1.00 82.56 231 TYR A CA 1
ATOM 1879 C C . TYR A 1 231 ? -22.513 8.906 3.763 1.00 82.56 231 TYR A C 1
ATOM 1881 O O . TYR A 1 231 ? -22.185 8.762 4.937 1.00 82.56 231 TYR A O 1
ATOM 1889 N N . GLN A 1 232 ? -21.607 8.858 2.780 1.00 85.62 232 GLN A N 1
ATOM 1890 C CA . GLN A 1 232 ? -20.174 8.714 3.049 1.00 85.62 232 GLN A CA 1
ATOM 1891 C C . GLN A 1 232 ? -19.649 9.893 3.867 1.00 85.62 232 GLN A C 1
ATOM 1893 O O . GLN A 1 232 ? -18.938 9.692 4.846 1.00 85.62 232 GLN A O 1
ATOM 1898 N N . ARG A 1 233 ? -20.039 11.119 3.507 1.00 87.12 233 ARG A N 1
ATOM 1899 C CA . ARG A 1 233 ? -19.632 12.333 4.217 1.00 87.12 233 ARG A CA 1
ATOM 1900 C C . ARG A 1 233 ? -20.067 12.305 5.679 1.00 87.12 233 ARG A C 1
ATOM 1902 O O . ARG A 1 233 ? -19.245 12.597 6.541 1.00 87.12 233 ARG A O 1
ATOM 1909 N N . GLU A 1 234 ? -21.306 11.908 5.963 1.00 86.19 234 GLU A N 1
ATOM 1910 C CA . GLU A 1 234 ? -21.808 11.767 7.337 1.00 86.19 234 GLU A CA 1
ATOM 1911 C C . GLU A 1 234 ? -20.956 10.791 8.161 1.00 86.19 234 GLU A C 1
ATOM 1913 O O . GLU A 1 234 ? -20.522 11.122 9.267 1.00 86.19 234 GLU A O 1
ATOM 1918 N N . ILE A 1 235 ? -20.640 9.622 7.592 1.00 85.00 235 ILE A N 1
ATOM 1919 C CA . ILE A 1 235 ? -19.792 8.614 8.244 1.00 85.00 235 ILE A CA 1
ATOM 1920 C C . ILE A 1 235 ? -18.358 9.137 8.442 1.00 85.00 235 ILE A C 1
ATOM 1922 O O . ILE A 1 235 ? -17.717 8.869 9.455 1.00 85.00 235 ILE A O 1
ATOM 1926 N N . TYR A 1 236 ? -17.811 9.890 7.489 1.00 87.06 236 TYR A N 1
ATOM 1927 C CA . TYR A 1 236 ? -16.434 10.386 7.577 1.00 87.06 236 TYR A CA 1
ATOM 1928 C C . TYR A 1 236 ? -16.313 11.557 8.562 1.00 87.06 236 TYR A C 1
ATOM 1930 O O . TYR A 1 236 ? -15.294 11.711 9.242 1.00 87.06 236 TYR A O 1
ATOM 1938 N N . GLU A 1 237 ? -17.356 12.379 8.692 1.00 84.56 237 GLU A N 1
ATOM 1939 C CA . GLU A 1 237 ? -17.407 13.473 9.661 1.00 84.56 237 GLU A CA 1
ATOM 1940 C C . GLU A 1 237 ? -17.462 12.989 11.113 1.00 84.56 237 GLU A C 1
ATOM 1942 O O . GLU A 1 237 ? -16.865 13.639 11.980 1.00 84.56 237 GLU A O 1
ATOM 1947 N N . SER A 1 238 ? -18.102 11.846 11.394 1.00 77.75 238 SER A N 1
ATOM 1948 C CA . SER A 1 238 ? -18.142 11.287 12.755 1.00 77.75 238 SER A CA 1
ATOM 1949 C C . SER A 1 238 ? -16.755 10.896 13.274 1.00 77.75 238 SER A C 1
ATOM 1951 O O . SER A 1 238 ? -16.513 10.887 14.480 1.00 77.75 238 SER A O 1
ATOM 1953 N N . LEU A 1 239 ? -15.787 10.643 12.388 1.00 71.31 239 LEU A N 1
ATOM 1954 C CA . LEU A 1 239 ? -14.395 10.478 12.803 1.00 71.31 239 LEU A CA 1
ATOM 1955 C C . LEU A 1 239 ? -13.736 11.791 13.216 1.00 71.31 239 LEU A C 1
ATOM 1957 O O . LEU A 1 239 ? -13.014 11.811 14.220 1.00 71.31 239 LEU A O 1
ATOM 1961 N N . LYS A 1 240 ? -13.972 12.852 12.432 1.00 69.62 240 LYS A N 1
ATOM 1962 C CA . LYS A 1 240 ? -13.301 14.157 12.539 1.00 69.62 240 LYS A CA 1
ATOM 1963 C C . LYS A 1 240 ? -13.766 14.962 13.746 1.00 69.62 240 LYS A C 1
ATOM 1965 O O . LYS A 1 240 ? -12.946 15.608 14.386 1.00 69.62 240 LYS A O 1
ATOM 1970 N N . LYS A 1 241 ? -15.057 14.917 14.083 1.00 64.38 241 LYS A N 1
ATOM 1971 C CA . LYS A 1 241 ? -15.640 15.750 15.153 1.00 64.38 241 LYS A CA 1
ATOM 1972 C C . LYS A 1 241 ? -15.274 15.304 16.576 1.00 64.38 241 LYS A C 1
ATOM 1974 O O . LYS A 1 241 ? -15.785 15.878 17.528 1.00 64.38 241 LYS A O 1
ATOM 1979 N N . GLY A 1 242 ? -14.432 14.282 16.759 1.00 50.81 242 GLY A N 1
ATOM 1980 C CA . GLY A 1 242 ? -14.035 13.777 18.083 1.00 50.81 242 GLY A CA 1
ATOM 1981 C C . GLY A 1 242 ? -15.162 13.094 18.875 1.00 50.81 242 GLY A C 1
ATOM 1982 O O . GLY A 1 242 ? -14.880 12.270 19.737 1.00 50.81 242 GLY A O 1
ATOM 1983 N N . GLY A 1 243 ? -16.424 13.358 18.543 1.00 45.16 243 GLY A N 1
ATOM 1984 C CA . GLY A 1 243 ? -17.585 12.678 19.085 1.00 45.16 243 GLY A CA 1
ATOM 1985 C C . GLY A 1 243 ? -17.750 11.311 18.448 1.00 45.16 243 GLY A C 1
ATOM 1986 O O . GLY A 1 243 ? -18.059 11.199 17.263 1.00 45.16 243 GLY A O 1
ATOM 1987 N N . PHE A 1 244 ? -17.595 10.266 19.256 1.00 50.03 244 PHE A N 1
ATOM 1988 C CA . PHE A 1 244 ? -18.293 9.019 18.984 1.00 50.03 244 PHE A CA 1
ATOM 1989 C C . PHE A 1 244 ? -19.760 9.354 18.707 1.00 50.03 244 PHE A C 1
ATOM 1991 O O . PHE A 1 244 ? -20.333 10.153 19.459 1.00 50.03 244 PHE A O 1
ATOM 1998 N N . PRO A 1 245 ? -20.370 8.814 17.641 1.00 43.22 245 PRO A N 1
ATOM 1999 C CA . PRO A 1 245 ? -21.792 8.994 17.445 1.00 43.22 245 PRO A CA 1
ATOM 2000 C C . PRO A 1 245 ? -22.498 8.455 18.691 1.00 43.22 245 PRO A C 1
ATOM 2002 O O . PRO A 1 245 ? -22.532 7.249 18.928 1.00 43.22 245 PRO A O 1
ATOM 2005 N N . ARG A 1 246 ? -23.052 9.358 19.510 1.00 39.88 246 ARG A N 1
ATOM 2006 C CA . ARG A 1 246 ? -24.133 9.022 20.438 1.00 39.88 246 ARG A CA 1
ATOM 2007 C C . ARG A 1 246 ? -25.334 8.686 19.571 1.00 39.88 246 ARG A C 1
ATOM 2009 O O . ARG A 1 246 ? -26.165 9.544 19.305 1.00 39.88 246 ARG A O 1
ATOM 2016 N N . ILE A 1 247 ? -25.367 7.471 19.049 1.00 43.16 247 ILE A N 1
ATOM 2017 C CA . ILE A 1 247 ? -26.525 6.952 18.333 1.00 43.16 247 ILE A CA 1
ATOM 2018 C C . ILE A 1 247 ? -26.733 5.523 18.815 1.00 43.16 247 ILE A C 1
ATOM 2020 O O . ILE A 1 247 ? -26.392 4.570 18.129 1.00 43.16 247 ILE A O 1
ATOM 2024 N N . PHE A 1 248 ? -27.172 5.429 20.067 1.00 32.47 248 PHE A N 1
ATOM 2025 C CA . PHE A 1 248 ? -28.372 4.710 20.486 1.00 32.47 248 PHE A CA 1
ATO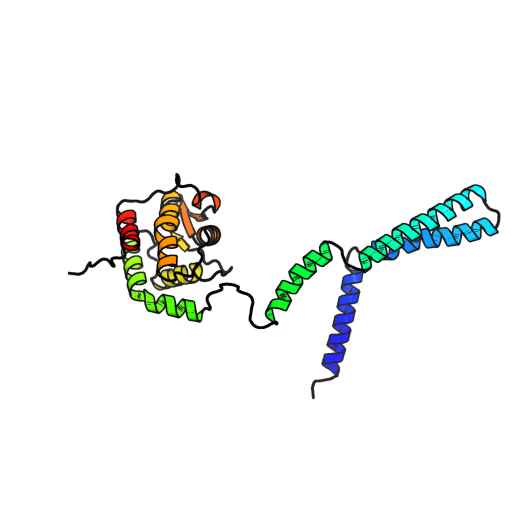M 2026 C C . PHE A 1 248 ? -28.847 5.409 21.766 1.00 32.47 248 PHE A C 1
ATOM 2028 O O . PHE A 1 248 ? -28.260 5.246 22.836 1.00 32.47 248 PHE A O 1
ATOM 2035 N N . MET A 1 249 ? -29.840 6.277 21.596 1.00 32.66 249 MET A N 1
ATOM 2036 C CA . MET A 1 249 ? -30.856 6.560 22.602 1.00 32.66 249 MET A CA 1
ATOM 2037 C C . MET A 1 249 ? -32.148 5.966 22.052 1.00 32.66 249 MET A C 1
ATOM 2039 O O . MET A 1 249 ? -32.312 6.050 20.810 1.00 32.66 249 MET A O 1
#

pLDDT: mean 72.45, std 16.73, range [32.47, 92.19]

Foldseek 3Di:
DPPVVVVVVVVVVVVVVVVVVCVVDPCVCLLCVLVVLVVLLVVLVVCCVVVHPVVVSVVSNVVSVVSSVVSVVVSVVVVVQPPPVSVVVVVVVVVVVVVVDDDDDDPQFQPLVNLVVLCVVCVVVLVVLVVLCVVVQQADPPQDSVNSSVLLSQQQGPDPPAPAGETAAALLQLLQCVQLANVLVNCVSPVPGDGDLVSSQRRYWYDDPNDTDGHDSVCNPPPVSHDHDPSRVVSSVCSVVPDDPPPDD

Secondary structure (DSSP, 8-state):
---HHHHHHHHHHHHHHHHHHHHHSTTHHHHHTTHHHHHHHHHHHHHHHTTSSHHHHHHHHHHHHHHHHHHHHHHHHHHTT-SHHHHHHHHHHHHHHTTTS-S-S------HHHHHHHHHHTHHHHHHHHHHHHHTT-S-TT--HHHHHHHHHHHHS--S---PEEESS-HHHHHHIIIIIIHHHHHHH-TT----HHHHHTTEEEEETTEEEEPPGGGGG-GGG----HHHHHHHHHHHTS-------

Solvent-accessible surface area (backbone atoms only — not comparable to full-atom values): 14194 Å² total; per-residue (Å²): 131,83,59,63,66,58,58,52,49,53,52,51,52,52,51,48,50,53,50,47,55,48,72,72,37,94,49,50,60,56,67,49,53,27,53,56,34,45,52,49,26,55,53,25,52,57,38,41,77,68,65,48,62,50,73,62,32,50,53,51,30,55,52,18,51,55,48,22,50,55,37,43,51,51,33,47,52,58,70,70,46,79,39,72,64,44,56,52,47,48,57,58,47,50,64,60,54,56,76,76,54,82,88,88,78,86,68,91,58,62,49,72,67,58,47,52,53,46,49,62,78,39,40,70,61,54,51,51,51,51,56,55,36,54,76,67,50,42,46,53,90,87,63,48,73,65,56,52,52,49,50,54,45,54,70,64,33,87,64,86,81,64,72,67,46,68,31,61,36,40,65,37,41,46,38,22,45,45,65,59,33,50,50,56,49,50,32,69,74,36,76,87,55,82,84,49,65,61,58,54,25,61,30,39,25,23,36,53,98,94,39,78,44,78,46,59,52,78,53,75,75,39,74,90,46,53,37,72,53,74,72,54,46,56,61,33,46,44,66,72,70,75,44,73,80,89,78,85,128

Mean predicted aligned error: 19.25 Å

Sequence (249 aa):
MKNIIEATFFFLHRQFEKLNSIFTSKKIPLIVTPLLPFTVVIIGIIQLSNGVYTLFNSIIVVLGIILTFLLSVSAFYFYKNDSIFARFNREKSNKNLSQFQNSSKSSENISEIKISDILDSNKDIINHYYNQFRKIDLFNDDISFNDFQILIGNCLKKSKDKCLFKLEVNAMQTHGFIIEFMIPFLIKIDSNHKVSKKMMASIFLYKKAGKYSPVNEKSLSDITRILVTPYQREIYESLKKGGFPRIFM